Protein AF-A0A8E2E3W2-F1 (afdb_monomer)

Radius of gyration: 33.73 Å; Cα contacts (8 Å, |Δi|>4): 135; chains: 1; bounding box: 112×62×99 Å

Sequence (225 aa):
MAGCTEGDGVVSGVEDVQHQPPNPSIRLQIHRPSMSHAPLMATDKPQPSDNTIPDSNYPPRNLPYSESFENEFMKTILYPPAPTTRLPPASPSLLVQPSALPLPLTSPLRTHPSPFPGVHLTHPGGYHTGGPGPSASVVAAFAKRFIHEQGIRSEAELERRVQEAVQRRMGEVRERMGRREEAIKRNEGVRREIRLLEAQRRTEERVEERIRAERERKIGSGGRE

Secondary structure (DSSP, 8-state):
------------------PPPPP------------------------------------GGGSPP-HHHHHHHHHHHHSPPP---PPPPS-S-----GGGPSPPTT-TT--EE-SSTT-EESSTT--TTSS--S-HHHHHHHHHHHHHHHT--SHHHHHHHHHHHHHHHHHHHHHHHHHHHHHHHHHHHHHHHHHHHHHHHHHHHHHHHHHHHHHHHHHHHTT--

Structure (mmCIF, N/CA/C/O backbone):
data_AF-A0A8E2E3W2-F1
#
_entry.id   AF-A0A8E2E3W2-F1
#
loop_
_atom_site.group_PDB
_atom_site.id
_atom_site.type_symbol
_atom_site.label_atom_id
_atom_site.label_alt_id
_atom_site.label_comp_id
_atom_site.label_asym_id
_atom_site.label_entity_id
_atom_site.label_seq_id
_atom_site.pdbx_PDB_ins_code
_atom_site.Cartn_x
_atom_site.Cartn_y
_atom_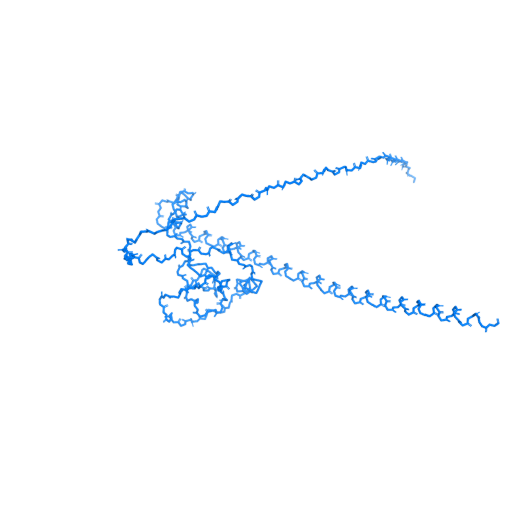site.Cartn_z
_atom_site.occupancy
_atom_site.B_iso_or_equiv
_atom_site.auth_seq_id
_atom_site.auth_comp_id
_atom_site.auth_asym_id
_atom_site.auth_atom_id
_atom_site.pdbx_PDB_model_num
ATOM 1 N N . MET A 1 1 ? 60.858 -29.430 -3.030 1.00 45.69 1 MET A N 1
ATOM 2 C CA . MET A 1 1 ? 60.540 -30.825 -3.389 1.00 45.69 1 MET A CA 1
ATOM 3 C C . MET A 1 1 ? 59.428 -31.307 -2.478 1.00 45.69 1 MET A C 1
ATOM 5 O O . MET A 1 1 ? 59.677 -31.538 -1.306 1.00 45.69 1 MET A O 1
ATOM 9 N N . ALA A 1 2 ? 58.214 -31.384 -3.009 1.00 44.59 2 ALA A N 1
ATOM 10 C CA . ALA A 1 2 ? 57.084 -32.108 -2.442 1.00 44.59 2 ALA A CA 1
ATOM 11 C C . ALA A 1 2 ? 56.196 -32.458 -3.642 1.00 44.59 2 ALA A C 1
ATOM 13 O O . ALA A 1 2 ? 55.838 -31.565 -4.407 1.00 44.59 2 ALA A O 1
ATOM 14 N N . GLY A 1 3 ? 56.007 -33.755 -3.875 1.00 40.44 3 GLY A N 1
ATOM 15 C CA . GLY A 1 3 ? 55.162 -34.295 -4.936 1.00 40.44 3 GLY A CA 1
ATOM 16 C C . GLY A 1 3 ? 53.730 -34.537 -4.458 1.00 40.44 3 GLY A C 1
ATOM 17 O O . GLY A 1 3 ? 53.337 -34.004 -3.422 1.00 40.44 3 GLY A O 1
ATOM 18 N N . CYS A 1 4 ? 53.041 -35.410 -5.205 1.00 42.50 4 CYS A N 1
ATOM 19 C CA . CYS A 1 4 ? 51.623 -35.808 -5.138 1.00 42.50 4 CYS A CA 1
ATOM 20 C C . CYS A 1 4 ? 50.695 -34.943 -6.012 1.00 42.50 4 CYS A C 1
ATOM 22 O O . CYS A 1 4 ? 50.711 -33.727 -5.877 1.00 42.50 4 CYS A O 1
ATOM 24 N N . THR A 1 5 ? 49.785 -35.435 -6.856 1.00 47.28 5 THR A N 1
ATOM 25 C CA . THR A 1 5 ? 49.538 -36.684 -7.621 1.00 47.28 5 THR A CA 1
ATOM 26 C C . THR A 1 5 ? 48.249 -36.410 -8.414 1.00 47.28 5 THR A C 1
ATOM 28 O O . THR A 1 5 ? 47.419 -35.614 -7.975 1.00 47.28 5 THR A O 1
ATOM 31 N N . GLU A 1 6 ? 48.106 -37.058 -9.566 1.00 45.78 6 GLU A N 1
ATOM 32 C CA . GLU A 1 6 ? 46.967 -36.995 -10.493 1.00 45.78 6 GLU A CA 1
ATOM 33 C C . GLU A 1 6 ? 45.650 -37.524 -9.894 1.00 45.78 6 GLU A C 1
ATOM 35 O O . GLU A 1 6 ? 45.646 -38.285 -8.925 1.00 45.78 6 GLU A O 1
ATOM 40 N N . GLY A 1 7 ? 44.530 -37.152 -10.522 1.00 41.06 7 GLY A N 1
ATOM 41 C CA . GLY A 1 7 ? 43.205 -37.693 -10.233 1.00 41.06 7 GLY A CA 1
ATOM 42 C C . GLY A 1 7 ? 42.181 -37.289 -11.291 1.00 41.06 7 GLY A C 1
ATOM 43 O O . GLY A 1 7 ? 41.469 -36.302 -11.119 1.00 41.06 7 GLY A O 1
ATOM 44 N N . ASP A 1 8 ? 42.140 -38.059 -12.380 1.00 39.78 8 ASP A N 1
ATOM 45 C CA . ASP A 1 8 ? 41.100 -38.049 -13.411 1.00 39.78 8 ASP A CA 1
ATOM 46 C C . ASP A 1 8 ? 39.710 -38.368 -12.840 1.00 39.78 8 ASP A C 1
ATOM 48 O O . ASP A 1 8 ? 39.547 -39.231 -11.976 1.00 39.78 8 ASP A O 1
ATOM 52 N N . GLY A 1 9 ? 38.687 -37.712 -13.390 1.00 38.97 9 GLY A N 1
ATOM 53 C CA . GLY A 1 9 ? 37.281 -37.943 -13.068 1.00 38.97 9 GLY A CA 1
ATOM 54 C C . GLY A 1 9 ? 36.394 -37.765 -14.294 1.00 38.97 9 GLY A C 1
ATOM 55 O O . GLY A 1 9 ? 35.789 -36.715 -14.490 1.00 38.97 9 GLY A O 1
ATOM 56 N N . VAL A 1 10 ? 36.331 -38.807 -15.122 1.00 42.81 10 VAL A N 1
ATOM 57 C CA . VAL A 1 10 ? 35.354 -38.989 -16.204 1.00 42.81 10 VAL A CA 1
ATOM 58 C C . VAL A 1 10 ? 33.974 -39.259 -15.595 1.00 42.81 10 VAL A C 1
ATOM 60 O O . VAL A 1 10 ? 33.833 -40.191 -14.807 1.00 42.81 10 VAL A O 1
ATOM 63 N N . VAL A 1 11 ? 32.940 -38.522 -16.013 1.00 48.59 11 VAL A N 1
ATOM 64 C CA . VAL A 1 11 ? 31.540 -38.958 -15.868 1.00 48.59 11 VAL A CA 1
ATOM 65 C C . VAL A 1 11 ? 30.825 -38.799 -17.205 1.00 48.59 11 VAL A C 1
ATOM 67 O O . VAL A 1 11 ? 30.555 -37.697 -17.674 1.00 48.59 11 VAL A O 1
ATOM 70 N N . SER A 1 12 ? 30.551 -39.950 -17.811 1.00 42.25 12 SER A N 1
ATOM 71 C CA . SER A 1 12 ? 29.594 -40.158 -18.894 1.00 42.25 12 SER A CA 1
ATOM 72 C C . SER A 1 12 ? 28.202 -40.358 -18.278 1.00 42.25 12 SER A C 1
ATOM 74 O O . SER A 1 12 ? 28.104 -40.976 -17.217 1.00 42.25 12 SER A O 1
ATOM 76 N N . GLY A 1 13 ? 27.133 -39.847 -18.899 1.00 39.09 13 GLY A N 1
ATOM 77 C CA . GLY A 1 13 ? 25.791 -39.908 -18.303 1.00 39.09 13 GLY A CA 1
ATOM 78 C C . GLY A 1 13 ? 24.658 -39.361 -19.173 1.00 39.09 13 GLY A C 1
ATOM 79 O O . GLY A 1 13 ? 24.150 -38.284 -18.901 1.00 39.09 13 GLY A O 1
ATOM 80 N N . VAL A 1 14 ? 24.360 -40.108 -20.237 1.00 43.97 14 VAL A N 1
ATOM 81 C CA . VAL A 1 14 ? 23.070 -40.427 -20.896 1.00 43.97 14 VAL A CA 1
ATOM 82 C C . VAL A 1 14 ? 21.802 -39.584 -20.609 1.00 43.97 14 VAL A C 1
ATOM 84 O O . VAL A 1 14 ? 21.402 -39.388 -19.470 1.00 43.97 14 VAL A O 1
ATOM 87 N N . GLU A 1 15 ? 21.181 -39.180 -21.725 1.00 43.03 15 GLU A N 1
ATOM 88 C CA . GLU A 1 15 ? 19.758 -38.962 -22.067 1.00 43.03 15 GLU A CA 1
ATOM 89 C C . GLU A 1 15 ? 18.668 -39.005 -20.978 1.00 43.03 15 GLU A C 1
ATOM 91 O O . GLU A 1 15 ? 18.529 -39.990 -20.265 1.00 43.03 15 GLU A O 1
ATOM 96 N N . ASP A 1 16 ? 17.753 -38.023 -21.025 1.00 41.91 16 ASP A N 1
ATOM 97 C CA . ASP A 1 16 ? 16.328 -38.297 -20.797 1.00 41.91 16 ASP A CA 1
ATOM 98 C C . ASP A 1 16 ? 15.418 -37.312 -21.561 1.00 41.91 16 ASP A C 1
ATOM 100 O O . ASP A 1 16 ? 15.397 -36.099 -21.335 1.00 41.91 16 ASP A O 1
ATOM 104 N N . VAL A 1 17 ? 14.664 -37.874 -22.508 1.00 46.31 17 VAL A N 1
ATOM 105 C CA . VAL A 1 17 ? 13.656 -37.225 -23.354 1.00 46.31 17 VAL A CA 1
ATOM 106 C C . VAL A 1 17 ? 12.327 -37.230 -22.600 1.00 46.31 17 VAL A C 1
ATOM 108 O O . VAL A 1 17 ? 11.671 -38.264 -22.488 1.00 46.31 17 VAL A O 1
ATOM 111 N N . GLN A 1 18 ? 11.881 -36.074 -22.102 1.00 44.94 18 GLN A N 1
ATOM 112 C CA . GLN A 1 18 ? 10.563 -35.970 -21.471 1.00 44.94 18 GLN A CA 1
ATOM 113 C C . GLN A 1 18 ? 9.436 -35.942 -22.514 1.00 44.94 18 GLN A C 1
ATOM 115 O O . GLN A 1 18 ? 9.226 -34.966 -23.232 1.00 44.94 18 GLN A O 1
ATOM 120 N N . HIS A 1 19 ? 8.699 -37.052 -22.554 1.00 45.62 19 HIS A N 1
ATOM 121 C CA . HIS A 1 19 ? 7.417 -37.222 -23.229 1.00 45.62 19 HIS A CA 1
ATOM 122 C C . HIS A 1 19 ? 6.318 -36.344 -22.608 1.00 45.62 19 HIS A C 1
ATOM 124 O O . HIS A 1 19 ? 6.091 -36.347 -21.399 1.00 45.62 19 HIS A O 1
ATOM 130 N N . GLN A 1 20 ? 5.591 -35.643 -23.475 1.00 43.44 20 GLN A N 1
ATOM 131 C CA . GLN A 1 20 ? 4.415 -34.831 -23.170 1.00 43.44 20 GLN A CA 1
ATOM 132 C C . GLN A 1 20 ? 3.140 -35.676 -23.391 1.00 43.44 20 GLN A C 1
ATOM 134 O O . GLN A 1 20 ? 2.997 -36.251 -24.472 1.00 43.44 20 GLN A O 1
ATOM 139 N N . PRO A 1 21 ? 2.205 -35.787 -22.427 1.00 54.78 21 PRO A N 1
ATOM 140 C CA . PRO A 1 21 ? 0.948 -36.502 -22.651 1.00 54.78 21 PRO A CA 1
ATOM 141 C C . PRO A 1 21 ? -0.128 -35.617 -23.323 1.00 54.78 21 PRO A C 1
ATOM 143 O O . PRO A 1 21 ? -0.149 -34.401 -23.108 1.00 54.78 21 PRO A O 1
ATOM 146 N N . PRO A 1 22 ? -1.046 -36.205 -24.121 1.00 48.84 22 PRO A N 1
ATOM 147 C CA . PRO A 1 22 ? -2.031 -35.467 -24.907 1.00 48.84 22 PRO A CA 1
ATOM 148 C C . PRO A 1 22 ? -3.284 -35.046 -24.121 1.00 48.84 22 PRO A C 1
ATOM 150 O O . PRO A 1 22 ? -3.740 -35.690 -23.180 1.00 48.84 22 PRO A O 1
ATOM 153 N N . ASN A 1 23 ? -3.851 -33.942 -24.599 1.00 47.69 23 ASN A N 1
ATOM 154 C CA . ASN A 1 23 ? -4.966 -33.166 -24.070 1.00 47.69 23 ASN A CA 1
ATOM 155 C C . ASN A 1 23 ? -6.320 -33.712 -24.589 1.00 47.69 23 ASN A C 1
ATOM 157 O O . ASN A 1 23 ? -6.497 -33.760 -25.811 1.00 47.69 23 ASN A O 1
ATOM 161 N N . PRO A 1 24 ? -7.300 -34.100 -23.748 1.00 47.50 24 PRO A N 1
ATOM 162 C CA . PRO A 1 24 ? -8.617 -34.487 -24.246 1.00 47.50 24 PRO A CA 1
ATOM 163 C C . PRO A 1 24 ? -9.576 -33.290 -24.338 1.00 47.50 24 PRO A C 1
ATOM 165 O O . PRO A 1 24 ? -9.997 -32.697 -23.346 1.00 47.50 24 PRO A O 1
ATOM 168 N N . SER A 1 25 ? -9.966 -32.986 -25.576 1.00 40.66 25 SER A N 1
ATOM 169 C CA . SER A 1 25 ? -11.075 -32.095 -25.926 1.00 40.66 25 SER A CA 1
ATOM 170 C C . SER A 1 25 ? -12.407 -32.648 -25.412 1.00 40.66 25 SER A C 1
ATOM 172 O O . SER A 1 25 ? -12.825 -33.728 -25.826 1.00 40.66 25 SER A O 1
ATOM 174 N N . ILE A 1 26 ? -13.115 -31.889 -24.571 1.00 41.41 26 ILE A N 1
ATOM 175 C CA . ILE A 1 26 ? -14.497 -32.193 -24.172 1.00 41.41 26 ILE A CA 1
ATOM 176 C C . ILE A 1 26 ? -15.440 -31.229 -24.893 1.00 41.41 26 ILE A C 1
ATOM 178 O O . ILE A 1 26 ? -15.491 -30.031 -24.624 1.00 41.41 26 ILE A O 1
ATOM 182 N N . ARG A 1 27 ? -16.188 -31.797 -25.839 1.00 39.00 27 ARG A N 1
ATOM 183 C CA . ARG A 1 27 ? -17.273 -31.186 -26.605 1.00 39.00 27 ARG A CA 1
ATOM 184 C C . ARG A 1 27 ? -18.581 -31.548 -25.898 1.00 39.00 27 ARG A C 1
ATOM 186 O O . ARG A 1 27 ? -18.937 -32.721 -25.890 1.00 39.00 27 ARG A O 1
ATOM 193 N N . LEU A 1 28 ? -19.299 -30.580 -25.328 1.00 39.72 28 LEU A N 1
ATOM 194 C CA . LEU A 1 28 ? -20.651 -30.806 -24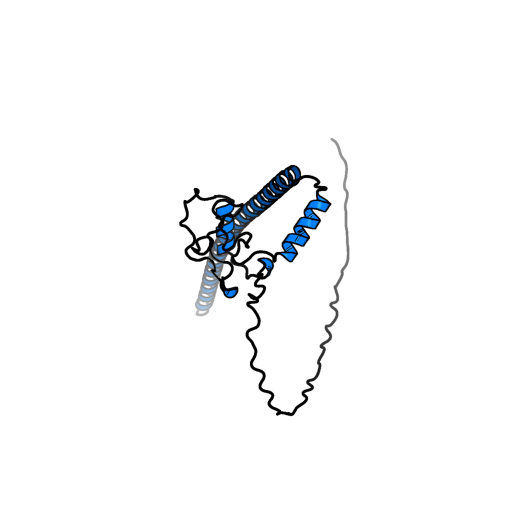.806 1.00 39.72 28 LEU A CA 1
ATOM 195 C C . LEU A 1 28 ? -21.672 -29.901 -25.492 1.00 39.72 28 LEU A C 1
ATOM 197 O O . LEU A 1 28 ? -21.481 -28.701 -25.672 1.00 39.72 28 LEU A O 1
ATOM 201 N N . GLN A 1 29 ? -22.719 -30.577 -25.948 1.00 37.69 29 GLN A N 1
ATOM 202 C CA . GLN A 1 29 ? -23.770 -30.122 -26.836 1.00 37.69 29 GLN A CA 1
ATOM 203 C C . GLN A 1 29 ? -24.812 -29.271 -26.109 1.00 37.69 29 GLN A C 1
ATOM 205 O O . GLN A 1 29 ? -25.167 -29.498 -24.955 1.00 37.69 29 GLN A O 1
ATOM 210 N N . ILE A 1 30 ? -25.334 -28.319 -26.870 1.00 38.56 30 ILE A N 1
ATOM 211 C CA . ILE A 1 30 ? -26.440 -27.418 -26.567 1.00 38.56 30 ILE A CA 1
ATOM 212 C C . ILE A 1 30 ? -27.730 -28.225 -26.351 1.00 38.56 30 ILE A C 1
ATOM 214 O O . ILE A 1 30 ? -28.115 -28.993 -27.227 1.00 38.56 30 ILE A O 1
ATOM 218 N N . HIS A 1 31 ? -28.440 -27.976 -25.249 1.00 34.53 31 HIS A N 1
ATOM 219 C CA . HIS A 1 31 ? -29.877 -28.243 -25.134 1.00 34.53 31 HIS A CA 1
ATOM 220 C C . HIS A 1 31 ? -30.582 -26.965 -24.662 1.00 34.53 31 HIS A C 1
ATOM 222 O O . HIS A 1 31 ? -30.431 -26.535 -23.521 1.00 34.53 31 HIS A O 1
ATOM 228 N N . ARG A 1 32 ? -31.344 -26.346 -25.570 1.00 38.16 32 ARG A N 1
ATOM 229 C CA . ARG A 1 32 ? -32.393 -25.367 -25.250 1.00 38.16 32 ARG A CA 1
ATOM 230 C C . ARG A 1 32 ? -33.693 -26.126 -24.984 1.00 38.16 32 ARG A C 1
ATOM 232 O O . ARG A 1 32 ? -34.051 -26.958 -25.816 1.00 38.16 32 ARG A O 1
ATOM 239 N N . PRO A 1 33 ? -34.478 -25.736 -23.975 1.00 40.66 33 PRO A N 1
ATOM 240 C CA . PRO A 1 33 ? -35.924 -25.822 -24.057 1.00 40.66 33 PRO A CA 1
ATOM 241 C C . PRO A 1 33 ? -36.538 -24.441 -24.307 1.00 40.66 33 PRO A C 1
ATOM 243 O O . PRO A 1 33 ? -36.084 -23.414 -23.805 1.00 40.66 33 PRO A O 1
ATOM 246 N N . SER A 1 34 ? -37.566 -24.465 -25.147 1.00 33.31 34 SER A N 1
ATOM 247 C CA . SER A 1 34 ? -38.335 -23.350 -25.685 1.00 33.31 34 SER A CA 1
ATOM 248 C C . SER A 1 34 ? -39.723 -23.285 -25.028 1.00 33.31 34 SER A C 1
ATOM 250 O O . SER A 1 34 ? -40.229 -24.312 -24.586 1.00 33.31 34 SER A O 1
ATOM 252 N N . MET A 1 35 ? -40.335 -22.096 -25.096 1.00 33.94 35 MET A N 1
ATOM 253 C CA . MET A 1 35 ? -41.766 -21.758 -24.957 1.00 33.94 35 MET A CA 1
ATOM 254 C C . MET A 1 35 ? -42.418 -21.675 -23.556 1.00 33.94 35 MET A C 1
ATOM 256 O O . MET A 1 35 ? -42.890 -22.647 -22.983 1.00 33.94 35 MET A O 1
ATOM 260 N N . SER A 1 36 ? -42.540 -20.420 -23.101 1.00 42.78 36 SER A N 1
ATOM 261 C CA . SER A 1 36 ? -43.799 -19.708 -22.790 1.00 42.78 36 SER A CA 1
ATOM 262 C C . SER A 1 36 ? -44.897 -20.384 -21.954 1.00 42.78 36 SER A C 1
ATOM 264 O O . SER A 1 36 ? -45.668 -21.184 -22.471 1.00 42.78 36 SER A O 1
ATOM 266 N N . HIS A 1 37 ? -45.128 -19.836 -20.758 1.00 33.28 37 HIS A N 1
ATOM 267 C CA . HIS A 1 37 ? -46.474 -19.533 -20.263 1.00 33.28 37 HIS A CA 1
ATOM 268 C C . HIS A 1 37 ? -46.428 -18.295 -19.348 1.00 33.28 37 HIS A C 1
ATOM 270 O O . HIS A 1 37 ? -45.836 -18.308 -18.276 1.00 33.28 37 HIS A O 1
ATOM 276 N N . ALA A 1 38 ? -47.068 -17.222 -19.799 1.00 34.97 38 ALA A N 1
ATOM 277 C CA . ALA A 1 38 ? -47.676 -16.175 -18.978 1.00 34.97 38 ALA A CA 1
ATOM 278 C C . ALA A 1 38 ? -49.166 -16.125 -19.396 1.00 34.97 38 ALA A C 1
ATOM 280 O O . ALA A 1 38 ? -49.467 -16.665 -20.467 1.00 34.97 38 ALA A O 1
ATOM 281 N N . PRO A 1 39 ? -50.102 -15.476 -18.674 1.00 45.81 39 PRO A N 1
ATOM 282 C CA . PRO A 1 39 ? -49.942 -14.643 -17.475 1.00 45.81 39 PRO A CA 1
ATOM 283 C C . PRO A 1 39 ? -50.969 -14.954 -16.357 1.00 45.81 39 PRO A C 1
ATOM 285 O O . PRO A 1 39 ? -52.023 -15.517 -16.621 1.00 45.81 39 PRO A O 1
ATOM 288 N N . LEU A 1 40 ? -50.735 -14.487 -15.127 1.00 34.16 40 LEU A N 1
ATOM 289 C CA . LEU A 1 40 ? -51.812 -14.106 -14.200 1.00 34.16 40 LEU A CA 1
ATOM 290 C C . LEU A 1 40 ? -51.297 -12.985 -13.289 1.00 34.16 40 LEU A C 1
ATOM 292 O O . LEU A 1 40 ? -50.283 -13.120 -12.611 1.00 34.16 40 LEU A O 1
ATOM 296 N N . MET A 1 41 ? -51.982 -11.848 -13.358 1.00 37.53 41 MET A N 1
ATOM 297 C CA . MET A 1 41 ? -51.733 -10.640 -12.581 1.00 37.53 41 MET A CA 1
ATOM 298 C C . MET A 1 41 ? -52.100 -10.877 -11.113 1.00 37.53 41 MET A C 1
ATOM 300 O O . MET A 1 41 ? -53.257 -11.158 -10.812 1.00 37.53 41 MET A O 1
ATOM 304 N N . ALA A 1 42 ? -51.145 -10.678 -10.208 1.00 37.44 42 ALA A N 1
ATOM 305 C CA . ALA A 1 42 ? -51.421 -10.287 -8.833 1.00 37.44 42 ALA A CA 1
ATOM 306 C C . ALA A 1 42 ? -50.621 -9.013 -8.562 1.00 37.44 42 ALA A C 1
ATOM 308 O O . ALA A 1 42 ? -49.391 -8.996 -8.564 1.00 37.44 42 ALA A O 1
ATOM 309 N N . THR A 1 43 ? -51.354 -7.917 -8.432 1.00 47.81 43 THR A N 1
ATOM 310 C CA . THR A 1 43 ? -50.864 -6.617 -8.001 1.00 47.81 43 THR A CA 1
ATOM 311 C C . THR A 1 43 ? -50.466 -6.694 -6.532 1.00 47.81 43 THR A C 1
ATOM 313 O O . THR A 1 43 ? -51.285 -6.390 -5.671 1.00 47.81 43 THR A O 1
ATOM 316 N N . ASP A 1 44 ? -49.218 -7.047 -6.247 1.00 38.88 44 ASP A N 1
ATOM 317 C CA . ASP A 1 44 ? -48.590 -6.695 -4.977 1.00 38.88 44 ASP A CA 1
ATOM 318 C C . ASP A 1 44 ? -47.571 -5.594 -5.240 1.00 38.88 44 ASP A C 1
ATOM 320 O O . ASP A 1 44 ? -46.508 -5.788 -5.831 1.00 38.88 44 ASP A O 1
ATOM 324 N N . LYS A 1 45 ? -47.949 -4.381 -4.834 1.00 37.31 45 LYS A N 1
ATOM 325 C CA . LYS A 1 45 ? -47.017 -3.267 -4.694 1.00 37.31 45 LYS A CA 1
ATOM 326 C C . LYS A 1 45 ? -45.885 -3.749 -3.778 1.00 37.31 45 LYS A C 1
ATOM 328 O O . LYS A 1 45 ? -46.199 -4.152 -2.657 1.00 37.31 45 LYS A O 1
ATOM 333 N N . PRO A 1 46 ? -44.601 -3.670 -4.164 1.00 39.75 46 PRO A N 1
ATOM 334 C CA . PRO A 1 46 ? -43.548 -3.804 -3.177 1.00 39.75 46 PRO A CA 1
ATOM 335 C C . PRO A 1 46 ? -43.685 -2.619 -2.216 1.00 39.75 46 PRO A C 1
ATOM 337 O O . PRO A 1 46 ? -43.411 -1.469 -2.560 1.00 39.75 46 PRO A O 1
ATOM 340 N N . GLN A 1 47 ? -44.190 -2.908 -1.019 1.00 36.47 47 GLN A N 1
ATOM 341 C CA . GLN A 1 47 ? -43.969 -2.081 0.157 1.00 36.47 47 GLN A CA 1
ATOM 342 C C . GLN A 1 47 ? -42.4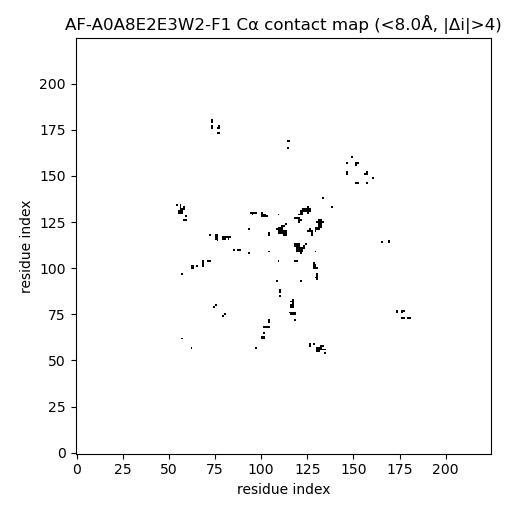59 -1.801 0.236 1.00 36.47 47 GLN A C 1
ATOM 344 O O . GLN A 1 47 ? -41.676 -2.750 0.139 1.00 36.47 47 GLN A O 1
ATOM 349 N N . PRO A 1 48 ? -42.016 -0.543 0.392 1.00 40.59 48 PRO A N 1
ATOM 350 C CA . PRO A 1 48 ? -40.624 -0.253 0.682 1.00 40.59 48 PRO A CA 1
ATOM 351 C C . PRO A 1 48 ? -40.375 -0.640 2.143 1.00 40.59 48 PRO A C 1
ATOM 353 O O . PRO A 1 48 ? -40.397 0.207 3.032 1.00 40.59 48 PRO A O 1
ATOM 356 N N . SER A 1 49 ? -40.216 -1.936 2.408 1.00 43.28 49 SER A N 1
ATOM 357 C CA . SER A 1 49 ? -39.751 -2.408 3.705 1.00 43.28 49 SER A CA 1
ATOM 358 C C . SER A 1 49 ? -38.279 -2.035 3.839 1.00 43.28 49 SER A C 1
ATOM 360 O O . SER A 1 49 ? -37.433 -2.575 3.128 1.00 43.28 49 SER A O 1
ATOM 362 N N . ASP A 1 50 ? -38.039 -1.078 4.730 1.00 38.69 50 ASP A N 1
ATOM 363 C CA . ASP A 1 50 ? -36.818 -0.842 5.489 1.00 38.69 50 ASP A CA 1
ATOM 364 C C . ASP A 1 50 ? -35.498 -0.861 4.718 1.00 38.69 50 ASP A C 1
ATOM 366 O O . ASP A 1 50 ? -34.928 -1.916 4.450 1.00 38.69 50 ASP A O 1
ATOM 370 N N . ASN A 1 51 ? -34.997 0.351 4.437 1.00 40.84 51 ASN A N 1
ATOM 371 C CA . ASN A 1 51 ? -33.625 0.860 4.637 1.00 40.84 51 ASN A CA 1
ATOM 372 C C . ASN A 1 51 ? -32.502 -0.151 4.951 1.00 40.84 51 ASN A C 1
ATOM 374 O O . ASN A 1 51 ? -31.644 0.087 5.802 1.00 40.84 51 ASN A O 1
ATOM 378 N N . THR A 1 52 ? -32.432 -1.249 4.216 1.00 41.12 52 THR A N 1
ATOM 379 C CA . THR A 1 52 ? -31.278 -2.126 4.212 1.00 41.12 52 THR A CA 1
ATOM 380 C C . THR A 1 52 ? -30.306 -1.458 3.265 1.00 41.12 52 THR A C 1
ATOM 382 O O . THR A 1 52 ? -30.332 -1.687 2.056 1.00 41.12 52 THR A O 1
ATOM 385 N N . ILE A 1 53 ? -29.499 -0.541 3.810 1.00 42.28 53 ILE A N 1
ATOM 386 C CA . ILE A 1 53 ? -28.276 -0.091 3.148 1.00 42.28 53 ILE A CA 1
ATOM 387 C C . ILE A 1 53 ? -27.598 -1.388 2.693 1.00 42.28 53 ILE A C 1
ATOM 389 O O . ILE A 1 53 ? -27.321 -2.225 3.557 1.00 42.28 53 ILE A O 1
ATOM 393 N N . PRO A 1 54 ? -27.419 -1.622 1.377 1.00 47.44 54 PRO A N 1
ATOM 394 C CA . PRO A 1 54 ? -26.806 -2.853 0.910 1.00 47.44 54 PRO A CA 1
ATOM 395 C C . PRO A 1 54 ? -25.493 -2.989 1.657 1.00 47.44 54 PRO A C 1
ATOM 397 O O . PRO A 1 54 ? -24.773 -1.995 1.765 1.00 47.44 54 PRO A O 1
ATOM 400 N N . ASP A 1 55 ? -25.249 -4.176 2.208 1.00 53.06 55 ASP A N 1
ATOM 401 C CA . ASP A 1 55 ? -24.109 -4.550 3.045 1.00 53.06 55 ASP A CA 1
ATOM 402 C C . ASP A 1 55 ? -22.816 -4.363 2.222 1.00 53.06 55 ASP A C 1
ATOM 404 O O . ASP A 1 55 ? -22.237 -5.282 1.648 1.00 53.06 55 ASP A O 1
ATOM 408 N N . SER A 1 56 ? -22.444 -3.097 2.038 1.00 62.28 56 SER A N 1
ATOM 409 C CA . SER A 1 56 ? -21.571 -2.580 0.982 1.00 62.28 56 SER A CA 1
ATOM 410 C C . SER A 1 56 ? -20.127 -2.679 1.435 1.00 62.28 56 SER A C 1
ATOM 412 O O . SER A 1 56 ? -19.370 -1.713 1.414 1.00 62.28 56 SER A O 1
ATOM 414 N N . ASN A 1 57 ? -19.764 -3.855 1.929 1.00 72.44 57 ASN A N 1
ATOM 415 C CA . ASN A 1 57 ? -18.422 -4.159 2.364 1.00 72.44 57 ASN A CA 1
ATOM 416 C C . ASN A 1 57 ? -17.579 -4.527 1.135 1.00 72.44 57 ASN A C 1
ATOM 418 O O . ASN A 1 57 ? -17.732 -5.608 0.565 1.00 72.44 57 ASN A O 1
ATOM 422 N N . TYR A 1 58 ? -16.677 -3.629 0.735 1.00 79.12 58 TYR A N 1
ATOM 423 C CA . TYR A 1 58 ? -15.748 -3.842 -0.377 1.00 79.12 58 TYR A CA 1
ATOM 424 C C . TYR A 1 58 ? -14.335 -4.045 0.170 1.00 79.12 58 TYR A C 1
ATOM 426 O O . TYR A 1 58 ? -13.586 -3.076 0.322 1.00 79.12 58 TYR A O 1
ATOM 434 N N . PRO A 1 59 ? -13.945 -5.290 0.501 1.00 84.38 59 PRO A N 1
ATOM 435 C CA . PRO A 1 59 ? -12.640 -5.537 1.085 1.00 84.38 59 PRO A CA 1
ATOM 436 C C . PRO A 1 59 ? -11.534 -5.217 0.063 1.00 84.38 59 PRO A C 1
ATOM 438 O O . PRO A 1 59 ? -11.685 -5.561 -1.112 1.00 84.38 59 PRO A O 1
ATOM 441 N N . PRO A 1 60 ? -10.381 -4.663 0.491 1.00 87.50 60 PRO A N 1
ATOM 442 C CA . PRO A 1 60 ? -9.310 -4.220 -0.409 1.00 87.50 60 PRO A CA 1
ATOM 443 C C . PRO A 1 60 ? -8.836 -5.274 -1.416 1.00 87.50 60 PRO A C 1
ATOM 445 O O . PRO A 1 60 ? -8.472 -4.943 -2.535 1.00 87.50 60 PRO A O 1
ATOM 448 N N . ARG A 1 61 ? -8.887 -6.560 -1.042 1.00 86.12 61 ARG A N 1
ATOM 449 C CA . ARG A 1 61 ? -8.497 -7.690 -1.904 1.00 86.12 61 ARG A CA 1
ATOM 450 C C . ARG A 1 61 ? -9.362 -7.864 -3.162 1.00 86.12 61 ARG A C 1
ATOM 452 O O . ARG A 1 61 ? -8.934 -8.554 -4.076 1.00 86.12 61 ARG A O 1
ATOM 459 N N . ASN A 1 62 ? -10.565 -7.291 -3.184 1.00 88.12 62 ASN A N 1
ATOM 460 C CA . ASN A 1 62 ? -11.489 -7.372 -4.318 1.00 88.12 62 ASN A CA 1
ATOM 461 C C . ASN A 1 62 ? -11.387 -6.146 -5.239 1.00 88.12 62 ASN A C 1
ATOM 463 O O . ASN A 1 62 ? -12.110 -6.068 -6.229 1.00 88.12 62 ASN A O 1
ATOM 467 N N . LEU A 1 63 ? -10.541 -5.171 -4.896 1.00 88.50 63 LEU A N 1
ATOM 468 C CA . LEU A 1 63 ? -10.370 -3.956 -5.678 1.00 88.50 63 LEU A CA 1
ATOM 469 C C . LEU A 1 63 ? -9.304 -4.153 -6.760 1.00 88.50 63 LEU A C 1
ATOM 471 O O . LEU A 1 63 ? -8.339 -4.894 -6.546 1.00 88.50 63 LEU A O 1
ATOM 475 N N . PRO A 1 64 ? -9.444 -3.477 -7.914 1.00 90.56 64 PRO A N 1
ATOM 476 C CA . PRO A 1 64 ? -8.394 -3.464 -8.915 1.00 90.56 64 PRO A CA 1
ATOM 477 C C . PRO A 1 64 ? -7.126 -2.834 -8.337 1.00 90.56 64 PRO A C 1
ATOM 479 O O . PRO A 1 64 ? -7.164 -1.851 -7.593 1.00 90.56 64 PRO A O 1
ATOM 482 N N . TYR A 1 65 ? -5.985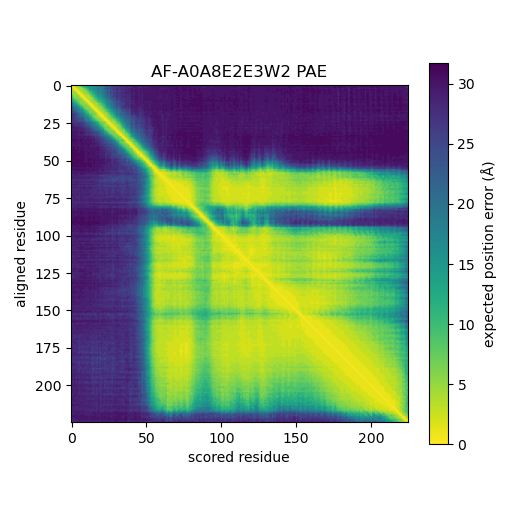 -3.403 -8.712 1.00 92.44 65 TYR A N 1
ATOM 483 C CA . TYR A 1 65 ? -4.692 -2.865 -8.326 1.00 92.44 65 TYR A CA 1
ATOM 484 C C . TYR A 1 65 ? -4.473 -1.481 -8.950 1.00 92.44 65 TYR A C 1
ATOM 486 O O . TYR A 1 65 ? -4.637 -1.306 -10.157 1.00 92.44 65 TYR A O 1
ATOM 494 N N . SER A 1 66 ? -4.051 -0.513 -8.135 1.00 94.50 66 SER A N 1
ATOM 495 C CA . SER A 1 66 ? -3.703 0.837 -8.579 1.00 94.50 66 SER A CA 1
ATOM 496 C C . SER A 1 66 ? -2.300 1.196 -8.101 1.00 94.50 66 SER A C 1
ATOM 498 O O . SER A 1 66 ? -2.078 1.469 -6.921 1.00 94.50 66 SER A O 1
ATOM 500 N N . GLU A 1 67 ? -1.333 1.198 -9.022 1.00 94.06 67 GLU A N 1
ATOM 501 C CA . GLU A 1 67 ? 0.064 1.515 -8.707 1.00 94.06 67 GLU A CA 1
ATOM 502 C C . GLU A 1 67 ? 0.214 2.925 -8.121 1.00 94.06 67 GLU A C 1
ATOM 504 O O . GLU A 1 67 ? 0.980 3.126 -7.178 1.00 94.06 67 GLU A O 1
ATOM 509 N N . SER A 1 68 ? -0.532 3.899 -8.649 1.00 94.56 68 SER A N 1
ATOM 510 C CA . SER A 1 68 ? -0.484 5.284 -8.179 1.00 94.56 68 SER A CA 1
ATOM 511 C C . SER A 1 68 ? -0.949 5.405 -6.729 1.00 94.56 68 SER A C 1
ATOM 513 O O . SER A 1 68 ? -0.251 6.032 -5.933 1.00 94.56 68 SER A O 1
ATOM 515 N N . PHE A 1 69 ? -2.059 4.751 -6.371 1.00 95.56 69 PHE A N 1
ATOM 516 C CA . PHE A 1 69 ? -2.571 4.720 -5.000 1.00 95.56 69 PHE A CA 1
ATOM 517 C C . PHE A 1 69 ? -1.577 4.054 -4.043 1.00 95.56 69 PHE A C 1
ATOM 519 O O . PHE A 1 69 ? -1.252 4.614 -3.001 1.00 95.56 69 PHE A O 1
ATOM 526 N N . GLU A 1 70 ? -1.049 2.885 -4.408 1.00 95.00 70 GLU A N 1
ATOM 527 C CA . GLU A 1 70 ? -0.085 2.153 -3.578 1.00 95.00 70 GLU A CA 1
ATOM 528 C C . GLU A 1 70 ? 1.209 2.945 -3.368 1.00 95.00 70 GLU A C 1
ATOM 530 O O . GLU A 1 70 ? 1.777 2.947 -2.277 1.00 95.00 70 GLU A O 1
ATOM 535 N N . ASN A 1 71 ? 1.677 3.652 -4.399 1.00 95.44 71 ASN A N 1
ATOM 536 C CA . ASN A 1 71 ? 2.860 4.502 -4.306 1.00 95.44 71 ASN A CA 1
ATOM 537 C C . ASN A 1 71 ? 2.602 5.752 -3.455 1.00 95.44 71 ASN A C 1
ATOM 539 O O . ASN A 1 71 ? 3.484 6.154 -2.697 1.00 95.44 71 ASN A O 1
ATOM 543 N N . GLU A 1 72 ? 1.418 6.363 -3.556 1.00 95.00 72 GLU A N 1
ATOM 544 C CA . GLU A 1 72 ? 1.005 7.471 -2.687 1.00 95.00 72 GLU A CA 1
ATOM 545 C C . GLU A 1 72 ? 0.945 7.005 -1.224 1.00 95.00 72 GLU A C 1
ATOM 547 O O . GLU A 1 72 ? 1.583 7.599 -0.359 1.00 95.00 72 GLU A O 1
ATOM 552 N N . PHE A 1 73 ? 0.283 5.876 -0.965 1.00 95.12 73 PHE A N 1
ATOM 553 C CA . PHE A 1 73 ? 0.149 5.273 0.360 1.00 95.12 73 PHE A CA 1
ATOM 554 C C . PHE A 1 73 ? 1.493 4.892 0.980 1.00 95.12 73 PHE A C 1
ATOM 556 O O . PHE A 1 73 ? 1.765 5.239 2.131 1.00 95.12 73 PHE A O 1
ATOM 563 N N . MET A 1 74 ? 2.372 4.258 0.204 1.00 96.25 74 MET A N 1
ATOM 564 C CA . MET A 1 74 ? 3.746 3.965 0.606 1.00 96.25 74 MET A CA 1
ATOM 565 C C . MET A 1 74 ? 4.489 5.241 1.019 1.00 96.25 74 MET A C 1
ATOM 567 O O . MET A 1 74 ? 5.070 5.283 2.104 1.00 96.25 74 MET A O 1
ATOM 571 N N . LYS A 1 75 ? 4.447 6.290 0.186 1.00 95.69 75 LYS A N 1
ATOM 572 C CA . LYS A 1 75 ? 5.111 7.569 0.478 1.00 95.69 75 LYS A CA 1
ATOM 573 C C . LYS A 1 75 ? 4.570 8.200 1.755 1.00 95.69 75 LYS A C 1
ATOM 575 O O . LYS A 1 75 ? 5.368 8.614 2.584 1.00 95.69 75 LYS A O 1
ATOM 580 N N . THR A 1 76 ? 3.251 8.223 1.948 1.00 94.75 76 THR A N 1
ATOM 581 C CA . THR A 1 76 ? 2.634 8.777 3.163 1.00 94.75 76 THR A CA 1
ATOM 582 C C . THR A 1 76 ? 3.025 7.996 4.420 1.00 94.75 76 THR A C 1
ATOM 584 O O . THR A 1 76 ? 3.257 8.600 5.460 1.00 94.75 76 THR A O 1
ATOM 587 N N . ILE A 1 77 ? 3.142 6.667 4.350 1.00 94.88 77 ILE A N 1
ATOM 588 C CA . ILE A 1 77 ? 3.545 5.852 5.509 1.00 94.88 77 ILE A CA 1
ATOM 589 C C . ILE A 1 77 ? 5.019 6.062 5.871 1.00 94.88 77 ILE A C 1
ATOM 591 O O . ILE A 1 77 ? 5.358 6.169 7.054 1.00 94.88 77 ILE A O 1
ATOM 595 N N . LEU A 1 78 ? 5.904 6.072 4.871 1.00 95.62 78 LEU A N 1
ATOM 596 C CA . LEU A 1 78 ? 7.344 6.215 5.092 1.00 95.62 78 LEU A CA 1
ATOM 597 C C . LEU A 1 78 ? 7.718 7.651 5.473 1.00 95.62 78 LEU A C 1
ATOM 599 O O . LEU A 1 78 ? 8.521 7.850 6.386 1.00 95.62 78 LEU A O 1
ATOM 603 N N . TYR A 1 79 ? 7.085 8.625 4.820 1.00 94.69 79 TYR A N 1
ATOM 604 C CA . TYR A 1 79 ? 7.354 10.056 4.926 1.00 94.69 79 TYR A CA 1
ATOM 605 C C . TYR A 1 79 ? 6.047 10.810 5.218 1.00 94.69 79 TYR A C 1
ATOM 607 O O . TYR A 1 79 ? 5.484 11.458 4.328 1.00 94.69 79 TYR A O 1
ATOM 615 N N . PRO A 1 80 ? 5.517 10.698 6.449 1.00 88.56 80 PRO A N 1
ATOM 616 C CA . PRO A 1 80 ? 4.245 11.310 6.791 1.00 88.56 80 PRO A CA 1
ATOM 617 C C . PRO A 1 80 ? 4.329 12.837 6.664 1.00 88.56 80 PRO A C 1
ATOM 619 O O . PRO A 1 80 ? 5.288 13.440 7.155 1.00 88.56 80 PRO A O 1
ATOM 622 N N . PRO A 1 81 ? 3.338 13.481 6.021 1.00 82.88 81 PRO A N 1
ATOM 623 C CA . PRO A 1 81 ? 3.274 14.933 5.971 1.00 82.88 81 PRO A CA 1
ATOM 624 C C . PRO A 1 81 ? 3.037 15.501 7.374 1.00 82.88 81 PRO A C 1
ATOM 626 O O . PRO A 1 81 ? 2.516 14.817 8.260 1.00 82.88 81 PRO A O 1
ATOM 629 N N . ALA A 1 82 ? 3.378 16.778 7.565 1.00 77.56 82 ALA A N 1
ATOM 630 C CA . ALA A 1 82 ? 3.040 17.488 8.792 1.00 77.56 82 ALA A CA 1
ATOM 631 C C . ALA A 1 82 ? 1.524 17.383 9.072 1.00 77.56 82 ALA A C 1
ATOM 633 O O . ALA A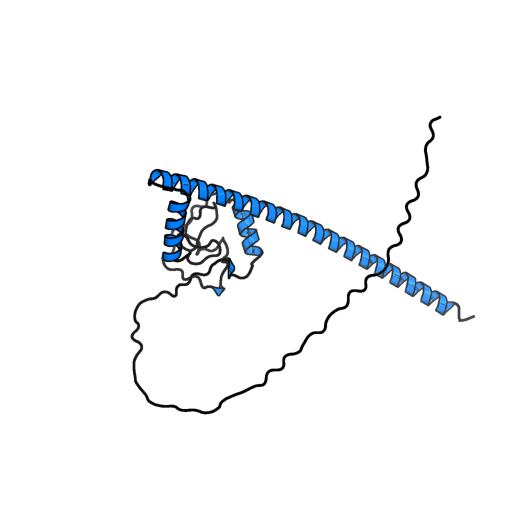 1 82 ? 0.724 17.400 8.125 1.00 77.56 82 ALA A O 1
ATOM 634 N N . PRO A 1 83 ? 1.114 17.271 10.349 1.00 66.81 83 PRO A N 1
ATOM 635 C CA . PRO A 1 83 ? -0.294 17.202 10.708 1.00 66.81 83 PRO A CA 1
ATOM 636 C C . PRO A 1 83 ? -0.995 18.461 10.197 1.00 66.81 83 PRO A C 1
ATOM 638 O O . PRO A 1 83 ? -0.726 19.574 10.641 1.00 66.81 83 PRO A O 1
ATOM 641 N N . THR A 1 84 ? -1.865 18.282 9.210 1.00 58.94 84 THR A N 1
ATOM 642 C CA . THR A 1 84 ? -2.674 19.357 8.643 1.00 58.94 84 THR A CA 1
ATOM 643 C C . THR A 1 84 ? -4.001 19.389 9.384 1.00 58.94 84 THR A C 1
ATOM 645 O O . THR A 1 84 ? -4.723 18.392 9.414 1.00 58.94 84 THR A O 1
ATOM 648 N N . THR A 1 85 ? -4.329 20.533 9.984 1.00 54.16 85 THR A N 1
ATOM 649 C CA . THR A 1 85 ? -5.651 20.803 10.559 1.00 54.16 85 THR A CA 1
ATOM 650 C C . THR A 1 85 ? -6.689 20.693 9.444 1.00 54.16 85 THR A C 1
ATOM 652 O O . THR A 1 85 ? -6.759 21.564 8.578 1.00 54.16 85 THR A O 1
ATOM 655 N N . ARG A 1 86 ? -7.455 19.597 9.402 1.00 59.75 86 ARG A N 1
ATOM 656 C CA . ARG A 1 86 ? -8.512 19.417 8.398 1.00 59.75 86 ARG A CA 1
ATOM 657 C C . ARG A 1 86 ? -9.845 19.970 8.889 1.00 59.75 86 ARG A C 1
ATOM 659 O O . ARG A 1 86 ? -10.183 19.885 10.067 1.00 59.75 86 ARG A O 1
ATOM 666 N N . LEU A 1 87 ? -10.570 20.544 7.933 1.00 55.44 87 LEU A N 1
ATOM 667 C CA . LEU A 1 87 ? -11.905 21.112 8.088 1.00 55.44 87 LEU A CA 1
ATOM 668 C C . LEU A 1 87 ? -12.930 20.023 8.464 1.00 55.44 87 LEU A C 1
ATOM 670 O O . LEU A 1 87 ? -12.773 18.870 8.049 1.00 55.44 87 LEU A O 1
ATOM 674 N N . PRO A 1 88 ? -13.974 20.378 9.234 1.00 55.00 88 PRO A N 1
ATOM 675 C CA . PRO A 1 88 ? -15.014 19.444 9.656 1.00 55.00 88 PRO A CA 1
ATOM 676 C C . PRO A 1 88 ? -15.749 18.814 8.456 1.00 55.00 88 PRO A C 1
ATOM 678 O O . PRO A 1 88 ? -15.838 19.431 7.390 1.00 55.00 88 PRO A O 1
ATOM 681 N N . PRO A 1 89 ? -16.277 17.583 8.603 1.00 56.94 89 PRO A N 1
ATOM 682 C CA . PRO A 1 89 ? -16.928 16.855 7.517 1.00 56.94 89 PRO A CA 1
ATOM 683 C C . PRO A 1 89 ? -18.153 17.613 6.993 1.00 56.94 89 PRO A C 1
ATOM 685 O O . PRO A 1 89 ? -19.021 18.012 7.765 1.00 56.94 89 PRO A O 1
ATOM 688 N N . ALA A 1 90 ? -18.249 17.772 5.671 1.00 54.19 90 ALA A N 1
ATOM 689 C CA . ALA A 1 90 ? -19.339 18.520 5.047 1.00 54.19 90 ALA A CA 1
ATOM 690 C C . ALA A 1 90 ? -20.683 17.767 5.007 1.00 54.19 90 ALA A C 1
ATOM 692 O O . ALA A 1 90 ? -21.701 18.395 4.741 1.00 54.19 90 ALA A O 1
ATOM 693 N N . SER A 1 91 ? -20.742 16.450 5.248 1.00 52.84 91 SER A N 1
ATOM 694 C CA . SER A 1 91 ? -22.001 15.680 5.285 1.00 52.84 91 SER A CA 1
ATOM 695 C C . SER A 1 91 ? -21.795 14.278 5.884 1.00 52.84 91 SER A C 1
ATOM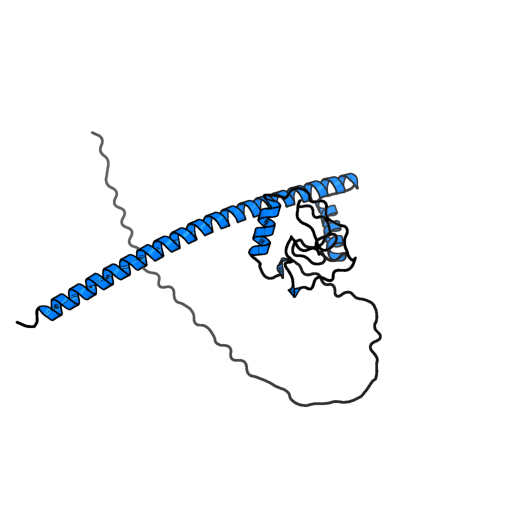 697 O O . SER A 1 91 ? -20.749 13.676 5.636 1.00 52.84 91 SER A O 1
ATOM 699 N N . PRO A 1 92 ? -22.772 13.725 6.633 1.00 53.31 92 PRO A N 1
ATOM 700 C CA . PRO A 1 92 ? -22.619 12.472 7.383 1.00 53.31 92 PRO A CA 1
ATOM 701 C C . PRO A 1 92 ? -22.809 11.171 6.575 1.00 53.31 92 PRO A C 1
ATOM 703 O O . PRO A 1 92 ? -22.687 10.091 7.146 1.00 53.31 92 PRO A O 1
ATOM 706 N N . SER A 1 93 ? -23.086 11.220 5.269 1.00 55.56 93 SER A N 1
ATOM 707 C CA . SER A 1 93 ? -23.352 10.009 4.473 1.00 55.56 93 SER A CA 1
ATOM 708 C C . SER A 1 93 ? -22.795 10.103 3.051 1.00 55.56 93 SER A C 1
ATOM 710 O O . SER A 1 93 ? -23.520 10.224 2.066 1.00 55.56 93 SER A O 1
ATOM 712 N N . LEU A 1 94 ? -21.470 10.033 2.922 1.00 61.94 94 LEU A N 1
ATOM 713 C CA . LEU A 1 94 ? -20.825 9.928 1.615 1.00 61.94 94 LEU A CA 1
ATOM 714 C C . LEU A 1 94 ? -20.800 8.460 1.191 1.00 61.94 94 LEU A C 1
ATOM 716 O O . LEU A 1 94 ? -19.872 7.717 1.504 1.00 61.94 94 LEU A O 1
ATOM 720 N N . LEU A 1 95 ? -21.846 8.044 0.479 1.00 69.25 95 LEU A N 1
ATOM 721 C CA . LEU A 1 95 ? -21.919 6.721 -0.131 1.00 69.25 95 LEU A CA 1
ATOM 722 C C . LEU A 1 95 ? -20.873 6.645 -1.257 1.00 69.25 95 LEU A C 1
ATOM 724 O O . LEU A 1 95 ? -21.099 7.096 -2.379 1.00 69.25 95 LEU A O 1
ATOM 728 N N . VAL A 1 96 ? -19.682 6.139 -0.927 1.00 78.50 96 VAL A N 1
ATOM 729 C CA . VAL A 1 96 ? -18.590 5.952 -1.889 1.00 78.50 96 VAL A CA 1
ATOM 730 C C . VAL A 1 96 ? -18.957 4.798 -2.813 1.00 78.50 96 VAL A C 1
ATOM 732 O O . VAL A 1 96 ? -19.145 3.670 -2.361 1.00 78.50 96 VAL A O 1
ATOM 735 N N . GLN A 1 97 ? -19.050 5.082 -4.111 1.00 81.44 97 GLN A N 1
ATOM 736 C CA . GLN A 1 97 ? -19.359 4.060 -5.104 1.00 81.44 97 GLN A CA 1
ATOM 737 C C . GLN A 1 97 ? -18.188 3.075 -5.253 1.00 81.44 97 GLN A C 1
ATOM 739 O O . GLN A 1 97 ? -17.034 3.510 -5.301 1.00 81.44 97 GLN A O 1
ATOM 744 N N . PRO A 1 98 ? -18.445 1.764 -5.393 1.00 80.50 98 PRO A N 1
ATOM 745 C CA . PRO A 1 98 ? -17.383 0.752 -5.416 1.00 80.50 98 PRO A CA 1
ATOM 746 C C . PRO A 1 98 ? -16.482 0.872 -6.644 1.00 80.50 98 PRO A C 1
ATOM 748 O O . PRO A 1 98 ? -15.286 0.612 -6.575 1.00 80.50 98 PRO A O 1
ATOM 751 N N . SER A 1 99 ? -17.055 1.316 -7.765 1.00 83.81 99 SER A N 1
ATOM 752 C CA . SER A 1 99 ? -16.349 1.566 -9.024 1.00 83.81 99 SER A CA 1
ATOM 753 C C . SER A 1 99 ? -15.329 2.705 -8.942 1.00 83.81 99 SER A C 1
ATOM 755 O O . SER A 1 99 ? -14.459 2.797 -9.801 1.00 83.81 99 SER A O 1
ATOM 757 N N . ALA A 1 100 ? -15.418 3.562 -7.922 1.00 85.81 100 ALA A N 1
ATOM 758 C CA . ALA A 1 100 ? -14.493 4.671 -7.699 1.00 85.81 100 ALA A CA 1
ATOM 759 C C . ALA A 1 100 ? -13.332 4.309 -6.750 1.00 85.81 100 ALA A C 1
ATOM 761 O O . ALA A 1 100 ? -12.546 5.184 -6.380 1.00 85.81 100 ALA A O 1
ATOM 762 N N . LEU A 1 101 ? -13.235 3.046 -6.318 1.00 89.88 101 LEU A N 1
ATOM 763 C CA . LEU A 1 101 ? -12.183 2.558 -5.428 1.00 89.88 101 LEU A CA 1
ATOM 764 C C . LEU A 1 101 ? -10.992 1.974 -6.227 1.00 89.88 101 LEU A C 1
ATOM 766 O O . LEU A 1 101 ? -11.210 1.340 -7.259 1.00 89.88 101 LEU A O 1
ATOM 770 N N . PRO A 1 102 ? -9.741 2.109 -5.740 1.00 94.00 102 PRO A N 1
ATOM 771 C CA . PRO A 1 102 ? -9.350 2.800 -4.514 1.00 94.00 102 PRO A CA 1
ATOM 772 C C . PRO A 1 102 ? -9.400 4.327 -4.664 1.00 94.00 102 PRO A C 1
ATOM 774 O O . PRO A 1 102 ? -8.951 4.899 -5.654 1.00 94.00 102 PRO A O 1
ATOM 777 N N . LEU A 1 103 ? -9.925 4.995 -3.641 1.00 92.06 103 LEU A N 1
ATOM 778 C CA . LEU A 1 103 ? -10.060 6.446 -3.620 1.00 92.06 103 LEU A CA 1
ATOM 779 C C . LEU A 1 103 ? -8.690 7.110 -3.356 1.00 92.06 103 LEU A C 1
ATOM 781 O O . LEU A 1 103 ? -7.977 6.646 -2.466 1.00 92.06 103 LEU A O 1
ATOM 785 N N . PRO A 1 104 ? -8.320 8.225 -4.009 1.00 92.69 104 PRO A N 1
ATOM 786 C CA . PRO A 1 104 ? -7.066 8.939 -3.719 1.00 92.69 104 PRO A CA 1
ATOM 787 C C . PRO A 1 104 ? -6.952 9.383 -2.252 1.00 92.69 104 PRO A C 1
ATOM 789 O O . PRO A 1 104 ? -7.973 9.715 -1.637 1.00 92.69 104 PRO A O 1
ATOM 792 N N . LEU A 1 105 ? -5.743 9.433 -1.672 1.00 91.50 105 LEU A N 1
ATOM 793 C CA . LEU A 1 105 ? -5.559 9.837 -0.259 1.00 91.50 105 LEU A CA 1
ATOM 794 C C . LEU A 1 105 ? -5.848 11.323 -0.021 1.00 91.50 105 LEU A C 1
ATOM 796 O O . LEU A 1 105 ? -6.274 11.719 1.065 1.00 91.50 105 LEU A O 1
ATOM 800 N N . THR A 1 106 ? -5.692 12.135 -1.061 1.00 89.12 106 THR A N 1
ATOM 801 C CA . THR A 1 106 ? -6.045 13.559 -1.085 1.00 89.12 106 THR A CA 1
ATOM 802 C C . THR A 1 106 ? -7.548 13.827 -1.153 1.00 89.12 106 THR A C 1
ATOM 804 O O . THR A 1 106 ? -7.955 14.976 -0.987 1.00 89.12 106 THR A O 1
ATOM 807 N N . SER A 1 107 ? -8.383 12.800 -1.354 1.00 88.75 107 SER A N 1
ATOM 808 C CA . SER A 1 107 ? -9.825 12.979 -1.519 1.00 88.75 107 SER A CA 1
ATOM 809 C C . SER A 1 107 ? -10.462 13.724 -0.332 1.00 88.75 107 SER A C 1
ATOM 811 O O . SER A 1 107 ? -10.182 13.387 0.827 1.00 88.75 107 SER A O 1
ATOM 813 N N . PRO A 1 108 ? -11.361 14.697 -0.587 1.00 86.56 108 PRO A N 1
ATOM 814 C CA . PRO A 1 108 ? -12.070 15.420 0.469 1.00 86.56 108 PRO A CA 1
ATOM 815 C C . PRO A 1 108 ? -13.057 14.529 1.232 1.00 86.56 108 PRO A C 1
ATOM 817 O O . PRO A 1 108 ? -13.458 14.869 2.339 1.00 86.56 108 PRO A O 1
ATOM 820 N N . LEU A 1 109 ? -13.414 13.365 0.675 1.00 87.19 109 LEU A N 1
ATOM 821 C CA . LEU A 1 109 ? -14.295 12.398 1.333 1.00 87.19 109 LEU A CA 1
ATOM 822 C C . LEU A 1 109 ? -13.601 11.679 2.504 1.00 87.19 109 LEU A C 1
ATOM 824 O O . LEU A 1 109 ? -14.248 10.957 3.254 1.00 87.19 109 LEU A O 1
ATOM 828 N N . ARG A 1 110 ? -12.278 11.832 2.648 1.00 89.69 110 ARG A N 1
ATOM 829 C CA . ARG A 1 110 ? -11.488 11.230 3.724 1.00 89.69 110 ARG A CA 1
ATOM 830 C C . ARG A 1 110 ? -11.385 12.193 4.903 1.00 89.69 110 ARG A C 1
ATOM 832 O O . ARG A 1 110 ? -10.523 13.075 4.928 1.00 89.69 110 ARG A O 1
ATOM 839 N N . THR A 1 111 ? -12.274 12.010 5.869 1.00 88.19 111 THR A N 1
ATOM 840 C CA . THR A 1 111 ? -12.452 12.893 7.031 1.00 88.19 111 THR A CA 1
ATOM 841 C C . THR A 1 111 ? -12.129 12.211 8.357 1.00 88.19 111 THR A C 1
ATOM 843 O O . THR A 1 111 ? -11.885 12.890 9.350 1.00 88.19 111 THR A O 1
ATOM 846 N N . HIS A 1 112 ? -12.095 10.878 8.393 1.00 87.81 112 HIS A N 1
ATOM 847 C CA . HIS A 1 112 ? -11.890 10.127 9.626 1.00 87.81 112 HIS A CA 1
ATOM 848 C C . HIS A 1 112 ? -10.408 9.823 9.854 1.00 87.81 112 HIS A C 1
ATOM 850 O O . HIS A 1 112 ? -9.693 9.506 8.900 1.00 87.81 112 HIS A O 1
ATOM 856 N N . PRO A 1 113 ? -9.918 9.891 11.100 1.00 90.12 113 PRO A N 1
ATOM 857 C CA . PRO A 1 113 ? -8.531 9.571 11.396 1.00 90.12 113 PRO A CA 1
ATOM 858 C C . PRO A 1 113 ? -8.248 8.081 11.174 1.00 90.12 113 PRO A C 1
ATOM 860 O O . PRO A 1 113 ? -9.126 7.229 11.323 1.00 90.12 113 PRO A O 1
ATOM 863 N N . SER A 1 114 ? -6.997 7.768 10.846 1.00 91.31 114 SER A N 1
ATOM 864 C CA . SER A 1 114 ? -6.475 6.402 10.853 1.00 91.31 114 SER A CA 1
ATOM 865 C C . SER A 1 114 ? -5.270 6.299 11.797 1.00 91.31 114 SER A C 1
ATOM 867 O O . SER A 1 114 ? -4.700 7.328 12.166 1.00 91.31 114 SER A O 1
ATOM 869 N N . PRO A 1 115 ? -4.830 5.080 12.160 1.00 90.06 115 PRO A N 1
ATOM 870 C CA . PRO A 1 115 ? -3.590 4.889 12.914 1.00 90.06 115 PRO A CA 1
ATOM 871 C C . PRO A 1 115 ? -2.334 5.397 12.188 1.00 90.06 115 PRO A C 1
ATOM 873 O O . PRO A 1 115 ? -1.307 5.612 12.824 1.00 90.06 115 PRO A O 1
ATOM 876 N N . PHE A 1 116 ? -2.390 5.586 10.865 1.00 89.38 116 PHE A N 1
ATOM 877 C CA . PHE A 1 116 ? -1.273 6.096 10.075 1.00 89.38 116 PHE A CA 1
ATOM 878 C C . PHE A 1 116 ? -1.367 7.623 9.936 1.00 89.38 116 PHE A C 1
ATOM 880 O O . PHE A 1 116 ? -2.325 8.123 9.335 1.00 89.38 116 PHE A O 1
ATOM 887 N N . PRO A 1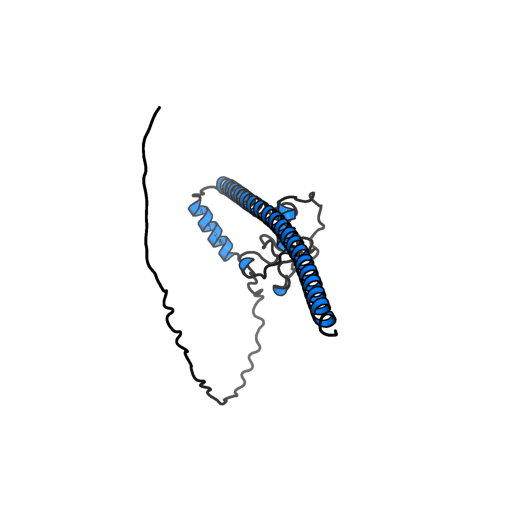 117 ? -0.371 8.382 10.430 1.00 87.88 117 PRO A N 1
ATOM 888 C CA . PRO A 1 117 ? -0.334 9.829 10.256 1.00 87.88 117 PRO A CA 1
ATOM 889 C C . PRO A 1 117 ? -0.407 10.228 8.777 1.00 87.88 117 PRO A C 1
ATOM 891 O O . PRO A 1 117 ? 0.248 9.630 7.926 1.00 87.88 117 PRO A O 1
ATOM 894 N N . GLY A 1 118 ? -1.227 11.233 8.466 1.00 86.56 118 GLY A N 1
ATOM 895 C CA . GLY A 1 118 ? -1.446 11.707 7.095 1.00 86.56 118 GLY A CA 1
ATOM 896 C C . GLY A 1 118 ? -2.432 10.872 6.269 1.00 86.56 118 GLY A C 1
ATOM 897 O O . GLY A 1 118 ? -2.909 11.353 5.242 1.00 86.56 118 GLY A O 1
ATOM 898 N N . VAL A 1 119 ? -2.814 9.674 6.724 1.00 91.31 119 VAL A N 1
ATOM 899 C CA . VAL A 1 119 ? -3.829 8.843 6.065 1.00 91.31 119 VAL A CA 1
ATOM 900 C C . VAL A 1 119 ? -5.166 9.005 6.775 1.00 91.31 119 VAL A C 1
ATOM 902 O O . VAL A 1 119 ? -5.294 8.728 7.968 1.00 91.31 119 VAL A O 1
ATOM 905 N N . HIS A 1 120 ? -6.183 9.388 6.009 1.00 91.69 120 HIS A N 1
ATOM 906 C CA . HIS A 1 120 ? -7.553 9.526 6.492 1.00 91.69 120 HIS A CA 1
ATOM 907 C C . HIS A 1 120 ? -8.472 8.503 5.823 1.00 91.69 120 HIS A C 1
ATOM 909 O O . HIS A 1 120 ? -8.287 8.121 4.661 1.00 91.69 120 HIS A O 1
ATOM 915 N N . LEU A 1 121 ? -9.480 8.063 6.564 1.00 91.62 121 LEU A N 1
ATOM 916 C CA . LEU A 1 121 ? -10.504 7.124 6.137 1.00 91.62 121 LEU A CA 1
ATOM 917 C C . LEU A 1 121 ? -11.762 7.876 5.710 1.00 91.62 121 LEU A C 1
ATOM 919 O O . LEU A 1 121 ? -12.030 8.997 6.140 1.00 91.62 121 LEU A O 1
ATOM 923 N N . THR A 1 122 ? -12.550 7.227 4.863 1.00 89.75 122 THR A N 1
ATOM 924 C CA . THR A 1 122 ? -13.860 7.748 4.435 1.00 89.75 122 THR A CA 1
ATOM 925 C C . THR A 1 122 ? -14.963 7.487 5.456 1.00 89.75 122 THR A C 1
ATOM 927 O O . THR A 1 122 ? -15.957 8.195 5.471 1.00 89.75 122 THR A O 1
ATOM 930 N N . HIS A 1 123 ? -14.769 6.491 6.323 1.00 88.19 123 HIS A N 1
ATOM 931 C CA . HIS A 1 123 ? -15.722 6.063 7.341 1.00 88.19 123 HIS A CA 1
ATOM 932 C C . HIS A 1 123 ? -14.971 5.744 8.643 1.00 88.19 123 HIS A C 1
ATOM 934 O O . HIS A 1 123 ? -13.796 5.353 8.580 1.00 88.19 123 HIS A O 1
ATOM 940 N N . PRO A 1 124 ? -15.624 5.836 9.816 1.00 88.00 124 PRO A N 1
ATOM 941 C CA . PRO A 1 124 ? -15.066 5.324 11.063 1.00 88.00 124 PRO A CA 1
ATOM 942 C C . PRO A 1 124 ? -14.751 3.828 10.927 1.00 88.00 124 PRO A C 1
ATOM 944 O O . PRO A 1 124 ? -15.618 3.043 10.552 1.00 88.00 124 PRO A O 1
ATOM 947 N N . GLY A 1 125 ? -13.502 3.428 11.181 1.00 86.62 125 GLY A N 1
ATOM 948 C CA . GLY A 1 125 ? -13.075 2.027 11.038 1.00 86.62 125 GLY A CA 1
ATOM 949 C C . GLY A 1 125 ? -13.091 1.487 9.598 1.00 86.62 125 GLY A C 1
ATOM 950 O O . GLY A 1 125 ? -13.042 0.274 9.403 1.00 86.62 125 GLY A O 1
ATOM 951 N N . GLY A 1 126 ? -13.174 2.370 8.596 1.00 90.38 126 GLY A N 1
ATOM 952 C CA . GLY A 1 126 ? -13.201 2.017 7.176 1.00 90.38 126 GLY A CA 1
ATOM 953 C C . GLY A 1 126 ? -11.877 1.495 6.616 1.00 90.38 126 GLY A C 1
ATOM 954 O O . GLY A 1 126 ? -10.828 1.539 7.263 1.00 90.38 126 GLY A O 1
ATOM 955 N N . TYR A 1 127 ? -11.903 1.034 5.365 1.00 92.25 127 TYR A N 1
ATOM 956 C CA . TYR A 1 127 ? -10.681 0.641 4.666 1.00 92.25 127 TYR A CA 1
ATOM 957 C C . TYR A 1 127 ? -9.867 1.854 4.201 1.00 92.25 127 TYR A C 1
ATOM 959 O O . TYR A 1 127 ? -10.404 2.894 3.814 1.00 92.25 127 TYR A O 1
ATOM 967 N N . HIS A 1 128 ? -8.541 1.695 4.162 1.00 92.38 128 HIS A N 1
ATOM 968 C CA . HIS A 1 128 ? -7.625 2.712 3.635 1.00 92.38 128 HIS A CA 1
ATOM 969 C C . HIS A 1 128 ? -7.836 2.961 2.136 1.00 92.38 128 HIS A C 1
ATOM 971 O O . HIS A 1 128 ? -7.614 4.077 1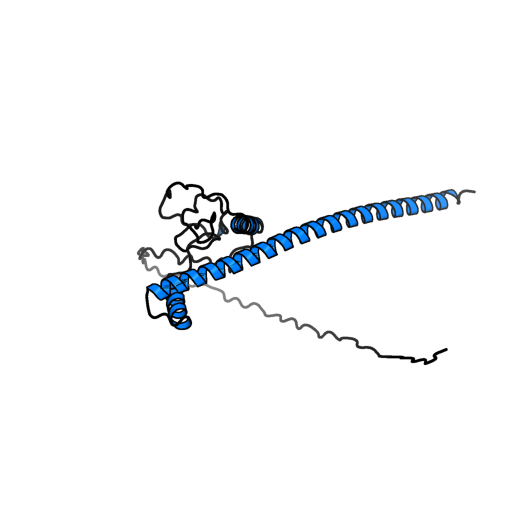.678 1.00 92.38 128 HIS A O 1
ATOM 977 N N . THR A 1 129 ? -8.336 1.980 1.385 1.00 92.50 129 THR A N 1
ATOM 978 C CA . THR A 1 129 ? -8.745 2.118 -0.021 1.00 92.50 129 THR A CA 1
ATOM 979 C C . THR A 1 129 ? -10.011 2.958 -0.203 1.00 92.50 129 THR A C 1
ATOM 981 O O . THR A 1 129 ? -10.286 3.392 -1.316 1.00 92.50 129 THR A O 1
ATOM 984 N N . GLY A 1 130 ? -10.750 3.241 0.874 1.00 89.06 130 GLY A N 1
ATOM 985 C CA . GLY A 1 130 ? -12.065 3.882 0.845 1.00 89.06 130 GLY A CA 1
ATOM 986 C C . GLY A 1 130 ? -13.201 2.882 1.074 1.00 89.06 130 GLY A C 1
ATOM 987 O O . GLY A 1 130 ? -13.003 1.673 0.969 1.00 89.06 130 GLY A O 1
ATOM 988 N N . GLY A 1 131 ? -14.381 3.406 1.407 1.00 86.88 131 GLY A N 1
ATOM 989 C CA . GLY A 1 131 ? -15.568 2.618 1.738 1.00 86.88 131 GLY A CA 1
ATOM 990 C C . GLY A 1 131 ? -15.694 2.256 3.227 1.00 86.88 131 GLY A C 1
ATOM 991 O O . GLY A 1 131 ? -14.790 2.547 4.027 1.00 86.88 131 GLY A O 1
ATOM 992 N N . PRO A 1 132 ? -16.838 1.663 3.609 1.00 87.94 132 PRO A N 1
ATOM 993 C CA . PRO A 1 132 ? -17.076 1.194 4.967 1.00 87.94 132 PRO A CA 1
ATOM 994 C C . PRO A 1 132 ? -16.152 0.018 5.302 1.00 87.94 132 PRO A C 1
ATOM 996 O O . PRO A 1 132 ? -15.639 -0.668 4.420 1.00 87.94 132 PRO A O 1
ATOM 999 N N . GLY A 1 133 ? -15.903 -0.174 6.594 1.00 88.31 133 GLY A N 1
ATOM 1000 C CA . GLY A 1 133 ? -15.051 -1.245 7.100 1.00 88.31 133 GLY A CA 1
ATOM 1001 C C . GLY A 1 133 ? -15.752 -2.606 7.118 1.00 88.31 133 GLY A C 1
ATOM 1002 O O . GLY A 1 133 ? -16.852 -2.754 6.580 1.00 88.31 133 GLY A O 1
ATOM 1003 N N . PRO A 1 134 ? -15.146 -3.614 7.769 1.00 89.88 134 PRO A N 1
ATOM 1004 C CA . PRO A 1 134 ? -15.823 -4.884 8.008 1.00 89.88 134 PRO A CA 1
ATOM 1005 C C . PRO A 1 134 ? -17.140 -4.672 8.769 1.00 89.88 134 PRO A C 1
ATOM 1007 O O . PRO A 1 134 ? -17.231 -3.804 9.638 1.00 89.88 134 PRO A O 1
ATOM 1010 N N . SER A 1 135 ? -18.147 -5.494 8.468 1.00 89.19 135 SER A N 1
ATOM 1011 C CA . SER A 1 135 ? -19.445 -5.436 9.146 1.00 89.19 135 SER A CA 1
ATOM 1012 C C . SER A 1 135 ? -19.312 -5.684 10.653 1.00 89.19 135 SER A C 1
ATOM 1014 O O . SER A 1 135 ? -18.384 -6.353 11.122 1.00 89.19 135 SER A O 1
ATOM 1016 N N . ALA A 1 136 ? -20.268 -5.171 11.432 1.00 89.25 136 ALA A N 1
ATOM 1017 C CA . ALA A 1 136 ? -20.243 -5.264 12.892 1.00 89.25 136 ALA A CA 1
ATOM 1018 C C . ALA A 1 136 ? -20.147 -6.716 13.402 1.00 89.25 136 ALA A C 1
ATOM 1020 O O . ALA A 1 136 ? -19.469 -6.980 14.395 1.00 89.25 136 ALA A O 1
ATOM 1021 N N . SER A 1 137 ? -20.758 -7.676 12.698 1.00 91.50 137 SER A N 1
ATOM 1022 C CA . SER A 1 137 ? -20.677 -9.104 13.034 1.00 91.50 137 SER A CA 1
ATOM 1023 C C . SER A 1 137 ? -19.259 -9.664 12.876 1.00 91.50 137 SER A C 1
ATOM 1025 O O . SER A 1 137 ? -18.784 -10.391 13.751 1.00 91.50 137 SER A O 1
ATOM 1027 N N . VAL A 1 138 ? -18.549 -9.281 11.810 1.00 91.06 138 VAL A N 1
ATOM 1028 C CA . VAL A 1 138 ? -17.147 -9.661 11.574 1.00 91.06 138 VAL A CA 1
ATOM 1029 C C . VAL A 1 138 ? -16.239 -9.046 12.635 1.00 91.06 138 VAL A C 1
ATOM 1031 O O . VAL A 1 138 ? -15.367 -9.733 13.170 1.00 91.06 138 VAL A O 1
ATOM 1034 N N . VAL A 1 139 ? -16.465 -7.776 12.983 1.00 92.19 139 VAL A N 1
ATOM 1035 C CA . VAL A 1 139 ? -15.720 -7.090 14.049 1.00 92.19 139 VAL A CA 1
ATOM 1036 C C . VAL A 1 139 ? -15.946 -7.772 15.400 1.00 92.19 139 VAL A C 1
ATOM 1038 O O . VAL A 1 139 ? -14.981 -8.060 16.104 1.00 92.19 139 VAL A O 1
ATOM 1041 N N . ALA A 1 140 ? -17.192 -8.109 15.741 1.00 94.31 140 ALA A N 1
ATOM 1042 C CA . ALA A 1 140 ? -17.519 -8.798 16.987 1.00 94.31 140 ALA A CA 1
ATOM 1043 C C . ALA A 1 140 ? -16.893 -10.201 17.061 1.00 94.31 140 ALA A C 1
ATOM 1045 O O . ALA A 1 140 ? -16.361 -10.592 18.101 1.00 94.31 140 ALA A O 1
ATOM 1046 N N . ALA A 1 141 ? -16.914 -10.956 15.957 1.00 95.88 141 ALA A N 1
ATOM 1047 C CA . ALA A 1 141 ? -16.269 -12.266 15.879 1.00 95.88 141 ALA A CA 1
ATOM 1048 C C . ALA A 1 141 ? -14.746 -12.163 16.063 1.00 95.88 141 ALA A C 1
ATOM 1050 O O . ALA A 1 141 ? -14.156 -12.947 16.809 1.00 95.88 141 ALA A O 1
ATOM 1051 N N . PHE A 1 142 ? -14.114 -11.167 15.433 1.00 95.25 142 PHE A N 1
ATOM 1052 C CA . PHE A 1 142 ? -12.694 -10.884 15.622 1.00 95.25 142 PHE A CA 1
ATOM 1053 C C . PHE A 1 142 ? -12.377 -10.514 17.075 1.00 95.25 142 PHE A C 1
ATOM 1055 O O . PHE A 1 142 ? -11.447 -11.077 17.645 1.00 95.25 142 PHE A O 1
ATOM 1062 N N . ALA A 1 143 ? -13.162 -9.622 17.686 1.00 95.06 143 ALA A N 1
ATOM 1063 C CA . ALA A 1 143 ? -12.954 -9.177 19.061 1.00 95.06 143 ALA A CA 1
ATOM 1064 C C . ALA A 1 143 ? -13.024 -10.345 20.056 1.00 95.06 143 ALA A C 1
ATOM 1066 O O . ALA A 1 143 ? -12.121 -10.507 20.874 1.00 95.06 143 ALA A O 1
ATOM 1067 N N . LYS A 1 144 ? -14.037 -11.217 19.933 1.00 96.62 144 LYS A N 1
ATOM 1068 C CA . LYS A 1 144 ? -14.159 -12.432 20.759 1.00 96.62 144 LYS A CA 1
ATOM 1069 C C . LYS A 1 144 ? -12.927 -13.327 20.637 1.00 96.62 144 LYS A C 1
ATOM 1071 O O . LYS A 1 144 ? -12.395 -13.784 21.646 1.00 96.62 144 LYS A O 1
ATOM 1076 N N . ARG A 1 145 ? -12.457 -13.551 19.407 1.00 97.06 145 ARG A N 1
ATOM 1077 C CA . ARG A 1 145 ? -11.274 -14.377 19.153 1.00 97.06 145 ARG A CA 1
ATOM 1078 C C . ARG A 1 145 ? -10.005 -13.740 19.721 1.00 97.06 145 ARG A C 1
ATOM 1080 O O . ARG A 1 145 ? -9.232 -14.429 20.372 1.00 97.06 145 ARG A O 1
ATOM 1087 N N . PHE A 1 146 ? -9.827 -12.434 19.538 1.00 96.50 146 PHE A N 1
ATOM 1088 C CA . PHE A 1 146 ? -8.678 -11.695 20.057 1.00 96.50 146 PHE A CA 1
ATOM 1089 C C . PHE A 1 146 ? -8.601 -11.751 21.589 1.00 96.50 146 PHE A C 1
ATOM 1091 O O . PHE A 1 146 ? -7.539 -12.043 22.131 1.00 96.50 146 PHE A O 1
ATOM 1098 N N . ILE A 1 147 ? -9.726 -11.544 22.284 1.00 96.06 147 ILE A N 1
ATOM 1099 C CA . ILE A 1 147 ? -9.806 -11.640 23.751 1.00 96.06 147 ILE A CA 1
ATOM 1100 C C . ILE A 1 147 ? -9.413 -13.042 24.225 1.00 96.06 147 ILE A C 1
ATOM 1102 O O . ILE A 1 147 ? -8.602 -13.176 25.141 1.00 96.06 147 ILE A O 1
ATOM 1106 N N . HIS A 1 148 ? -9.947 -14.079 23.573 1.00 96.31 148 HIS A N 1
ATOM 1107 C CA . HIS A 1 148 ? -9.658 -15.468 23.914 1.00 96.31 148 HIS A CA 1
ATOM 1108 C C . HIS A 1 148 ? -8.184 -15.838 23.672 1.00 96.31 148 HIS A C 1
ATOM 1110 O O . HIS A 1 148 ? -7.530 -16.369 24.564 1.00 96.31 148 HIS A O 1
ATOM 1116 N N . GLU A 1 149 ? -7.640 -15.532 22.491 1.00 95.19 149 GLU A N 1
ATOM 1117 C CA . GLU A 1 149 ? -6.253 -15.851 22.115 1.00 95.19 149 GLU A CA 1
ATOM 1118 C C . GLU A 1 149 ? -5.218 -15.118 22.975 1.00 95.19 149 GLU A C 1
ATOM 1120 O O . GLU A 1 149 ? -4.160 -15.668 23.271 1.00 95.19 149 GLU A O 1
ATOM 1125 N N . GLN A 1 150 ? -5.508 -13.878 23.374 1.00 93.31 150 GLN A N 1
ATOM 1126 C CA . GLN A 1 150 ? -4.610 -13.079 24.211 1.00 93.31 150 GLN A CA 1
ATOM 1127 C C . GLN A 1 150 ? -4.831 -13.307 25.714 1.00 93.31 150 GLN A C 1
ATOM 1129 O O . GLN A 1 150 ? -4.087 -12.753 26.521 1.00 93.31 150 GLN A O 1
ATOM 1134 N N . GLY A 1 151 ? -5.829 -14.115 26.093 1.00 93.31 151 GLY A N 1
ATOM 1135 C CA . GLY A 1 151 ? -6.146 -14.426 27.486 1.00 93.31 151 GLY A CA 1
ATOM 1136 C C . GLY A 1 151 ? -6.555 -13.205 28.315 1.00 93.31 151 GLY A C 1
ATOM 1137 O O . GLY A 1 151 ? -6.287 -13.181 29.514 1.00 93.31 151 GLY A O 1
ATOM 1138 N N . ILE A 1 152 ? -7.166 -12.199 27.684 1.00 94.25 152 ILE A N 1
ATOM 1139 C CA . ILE A 1 152 ? -7.449 -10.892 28.292 1.00 94.25 152 ILE A CA 1
ATOM 1140 C C . ILE A 1 152 ? -8.579 -11.021 29.312 1.00 94.25 152 ILE A C 1
ATOM 1142 O O . ILE A 1 152 ? -9.649 -11.545 28.996 1.00 94.25 152 ILE A O 1
ATOM 1146 N N . ARG A 1 153 ? -8.354 -10.515 30.531 1.00 92.88 153 ARG A N 1
ATOM 1147 C CA . ARG A 1 153 ? -9.338 -10.597 31.632 1.00 92.88 153 ARG A CA 1
ATOM 1148 C C . ARG A 1 153 ? -9.811 -9.248 32.163 1.00 92.88 153 ARG A C 1
ATOM 1150 O O . ARG A 1 153 ? -10.803 -9.212 32.883 1.00 92.88 153 ARG A O 1
ATOM 1157 N N . SER A 1 154 ? -9.121 -8.157 31.833 1.00 95.88 154 SER A N 1
ATOM 1158 C CA . SER A 1 154 ? -9.451 -6.807 32.298 1.00 95.88 154 SER A CA 1
ATOM 1159 C C . SER A 1 154 ? -9.454 -5.789 31.159 1.00 95.88 154 SER A C 1
ATOM 1161 O O . SER A 1 154 ? -8.812 -5.980 30.126 1.00 95.88 154 SER A O 1
ATOM 1163 N N . GLU A 1 155 ? -10.170 -4.685 31.365 1.00 94.12 155 GLU A N 1
ATOM 1164 C CA . GLU A 1 155 ? -10.266 -3.580 30.404 1.00 94.12 155 GLU A CA 1
ATOM 1165 C C . GLU A 1 155 ? -8.912 -2.891 30.178 1.00 94.12 155 GLU A C 1
ATOM 1167 O O . GLU A 1 155 ? -8.480 -2.734 29.040 1.00 94.12 155 GLU A O 1
ATOM 1172 N N . ALA A 1 156 ? -8.173 -2.597 31.252 1.00 93.75 156 ALA A N 1
ATOM 1173 C CA . ALA A 1 156 ? -6.831 -2.024 31.145 1.00 93.75 156 ALA A CA 1
ATOM 1174 C C . ALA A 1 156 ? -5.851 -2.947 30.391 1.00 93.75 156 ALA A C 1
ATOM 1176 O O . ALA A 1 156 ? -4.971 -2.479 29.664 1.00 93.75 156 ALA A O 1
ATOM 1177 N N . GLU A 1 157 ? -5.993 -4.273 30.530 1.00 94.12 157 GLU A N 1
ATOM 1178 C CA . GLU A 1 157 ? -5.205 -5.215 29.732 1.00 94.12 157 GLU A CA 1
ATOM 1179 C C . GLU A 1 157 ? -5.618 -5.178 28.257 1.00 94.12 157 GLU A C 1
ATOM 1181 O O . GLU A 1 157 ? -4.743 -5.199 27.390 1.00 94.12 157 GLU A O 1
ATOM 1186 N N . LEU A 1 158 ? -6.919 -5.085 27.962 1.00 95.25 158 LEU A N 1
ATOM 1187 C CA . LEU A 1 158 ? -7.422 -4.993 26.593 1.00 95.25 158 LEU A CA 1
ATOM 1188 C C . LEU A 1 158 ? -6.806 -3.805 25.855 1.00 95.25 158 LEU A C 1
ATOM 1190 O O . LEU A 1 158 ? -6.249 -3.992 24.773 1.00 95.25 158 LEU A O 1
ATOM 1194 N N . GLU A 1 159 ? -6.852 -2.613 26.447 1.00 94.62 159 GLU A N 1
ATOM 1195 C CA . GLU A 1 159 ? -6.299 -1.398 25.842 1.00 94.62 159 GLU A CA 1
ATOM 1196 C C . GLU A 1 159 ? -4.807 -1.544 25.535 1.00 94.62 159 GLU A C 1
ATOM 1198 O O . GLU A 1 159 ? -4.371 -1.296 24.407 1.00 94.62 159 GLU A O 1
ATOM 1203 N N . ARG A 1 160 ? -4.025 -2.034 26.507 1.00 95.44 160 ARG A N 1
ATOM 1204 C CA . ARG A 1 160 ? -2.586 -2.254 26.328 1.00 95.44 160 ARG A CA 1
ATOM 1205 C C . ARG A 1 160 ? -2.306 -3.240 25.193 1.00 95.44 160 ARG A C 1
ATOM 1207 O O . ARG A 1 160 ? -1.490 -2.955 24.319 1.00 95.44 160 ARG A O 1
ATOM 1214 N N . ARG A 1 161 ? -2.998 -4.384 25.171 1.00 96.06 161 ARG A N 1
ATOM 1215 C CA . ARG A 1 161 ? -2.802 -5.433 24.152 1.00 96.06 161 ARG A CA 1
ATOM 1216 C C . ARG A 1 161 ? -3.224 -4.971 22.763 1.00 96.06 161 ARG A C 1
ATOM 1218 O O . ARG A 1 161 ? -2.565 -5.314 21.782 1.00 96.06 161 ARG A O 1
ATOM 1225 N N . VAL A 1 162 ? -4.306 -4.200 22.665 1.00 95.38 162 VAL A N 1
ATOM 1226 C CA . VAL A 1 162 ? -4.743 -3.594 21.403 1.00 95.38 162 VAL A CA 1
ATOM 1227 C C . VAL A 1 162 ? -3.684 -2.616 20.910 1.00 95.38 162 VAL A C 1
ATOM 1229 O O . VAL A 1 162 ? -3.280 -2.710 19.752 1.00 95.38 162 VAL A O 1
ATOM 1232 N N . GLN A 1 163 ? -3.176 -1.740 21.778 1.00 95.12 163 GLN A N 1
ATOM 1233 C CA . GLN A 1 163 ? -2.145 -0.775 21.407 1.00 95.12 163 GLN A CA 1
ATOM 1234 C C . GLN A 1 163 ? -0.860 -1.467 20.934 1.00 95.12 163 GLN A C 1
ATOM 1236 O O . GLN A 1 163 ? -0.338 -1.132 19.872 1.00 95.12 163 GLN A O 1
ATOM 1241 N N . GLU A 1 164 ? -0.379 -2.480 21.657 1.00 96.25 164 GLU A N 1
ATOM 1242 C CA . GLU A 1 164 ? 0.776 -3.293 21.253 1.00 96.25 164 GLU A CA 1
ATOM 1243 C C . GLU A 1 164 ? 0.551 -3.973 19.894 1.00 96.25 164 GLU A C 1
ATOM 1245 O O . GLU A 1 164 ? 1.418 -3.941 19.016 1.00 96.25 164 GLU A O 1
ATOM 1250 N N . ALA A 1 165 ? -0.631 -4.560 19.684 1.00 95.62 165 ALA A N 1
ATOM 1251 C CA . ALA A 1 165 ? -0.975 -5.211 18.428 1.00 95.62 165 ALA A CA 1
ATOM 1252 C C . ALA A 1 165 ? -1.025 -4.215 17.260 1.00 95.62 165 ALA A C 1
ATOM 1254 O O . ALA A 1 165 ? -0.507 -4.524 16.184 1.00 95.62 165 ALA A O 1
ATOM 1255 N N . VAL A 1 166 ? -1.605 -3.029 17.466 1.00 94.19 166 VAL A N 1
ATOM 1256 C CA . VAL A 1 166 ? -1.645 -1.950 16.469 1.00 94.19 166 VAL A CA 1
ATOM 1257 C C . VAL A 1 166 ? -0.229 -1.498 16.125 1.00 94.19 166 VAL A C 1
ATOM 1259 O O . VAL A 1 166 ? 0.118 -1.478 14.946 1.00 94.19 166 VAL A O 1
ATOM 1262 N N . GLN A 1 167 ? 0.615 -1.223 17.123 1.00 95.62 167 GLN A N 1
ATOM 1263 C CA . GLN A 1 167 ? 1.999 -0.794 16.899 1.00 95.62 167 GLN A CA 1
ATOM 1264 C C . GLN A 1 167 ? 2.812 -1.845 16.138 1.00 95.62 167 GLN A C 1
ATOM 1266 O O . GLN A 1 167 ? 3.494 -1.519 15.165 1.00 95.62 167 GLN A O 1
ATOM 1271 N N . ARG A 1 168 ? 2.676 -3.126 16.502 1.00 96.25 168 ARG A N 1
ATOM 1272 C CA . ARG A 1 168 ? 3.320 -4.228 15.775 1.00 96.25 168 ARG A CA 1
ATOM 1273 C C . ARG A 1 168 ? 2.892 -4.258 14.307 1.00 96.25 168 ARG A C 1
ATOM 1275 O O . ARG A 1 168 ? 3.741 -4.305 13.420 1.00 96.25 168 ARG A O 1
ATOM 1282 N N . ARG A 1 169 ? 1.585 -4.176 14.032 1.00 95.06 169 ARG A N 1
ATOM 1283 C CA . ARG A 1 169 ? 1.060 -4.162 12.655 1.00 95.06 169 ARG A CA 1
ATOM 1284 C C . ARG A 1 169 ? 1.501 -2.923 11.877 1.00 95.06 169 ARG A C 1
ATOM 1286 O O . ARG A 1 169 ? 1.794 -3.030 10.690 1.00 95.06 169 ARG A O 1
ATOM 1293 N N . MET A 1 170 ? 1.591 -1.762 12.522 1.00 94.62 170 MET A N 1
ATOM 1294 C CA . MET A 1 170 ? 2.131 -0.553 11.896 1.00 94.62 170 MET A CA 1
ATOM 1295 C C . MET A 1 170 ? 3.607 -0.718 11.515 1.00 94.62 170 MET A C 1
ATOM 1297 O O . MET A 1 170 ? 4.000 -0.293 10.428 1.00 94.62 170 MET A O 1
ATOM 1301 N N . GLY A 1 171 ? 4.402 -1.373 12.366 1.00 96.06 171 GLY A N 1
ATOM 1302 C CA . GLY A 1 171 ? 5.790 -1.732 12.069 1.00 96.06 171 GLY A CA 1
ATOM 1303 C C . GLY A 1 171 ? 5.910 -2.633 10.838 1.00 96.06 171 GLY A C 1
ATOM 1304 O O . GLY A 1 171 ? 6.641 -2.302 9.906 1.00 96.06 171 GLY A O 1
ATOM 1305 N N . GLU A 1 172 ? 5.120 -3.709 10.779 1.00 97.06 172 GLU A N 1
ATOM 1306 C CA . GLU A 1 172 ? 5.070 -4.622 9.624 1.00 97.06 172 GLU A CA 1
ATOM 1307 C C . GLU A 1 172 ? 4.701 -3.888 8.324 1.00 97.06 172 GLU A C 1
ATOM 1309 O O . GLU A 1 172 ? 5.284 -4.127 7.264 1.00 97.06 172 GLU A O 1
ATOM 1314 N N . VAL A 1 173 ? 3.728 -2.973 8.387 1.00 95.31 173 VAL A N 1
ATOM 1315 C CA . VAL A 1 173 ? 3.329 -2.162 7.230 1.00 95.31 173 VAL A CA 1
ATOM 1316 C C . VAL A 1 173 ? 4.474 -1.254 6.786 1.00 95.31 173 VAL A C 1
ATOM 1318 O O . VAL A 1 173 ? 4.781 -1.219 5.596 1.00 95.31 173 VAL A O 1
ATOM 1321 N N . ARG A 1 174 ? 5.151 -0.568 7.715 1.00 96.25 174 ARG A N 1
ATOM 1322 C CA . ARG A 1 174 ? 6.304 0.289 7.400 1.00 96.25 174 ARG A CA 1
ATOM 1323 C C . ARG A 1 174 ? 7.435 -0.508 6.744 1.00 96.25 174 ARG A C 1
ATOM 1325 O O . ARG A 1 174 ? 7.965 -0.067 5.728 1.00 96.25 174 ARG A O 1
ATOM 1332 N N . GLU A 1 175 ? 7.754 -1.694 7.259 1.00 97.81 175 GLU A N 1
ATOM 1333 C CA . GLU A 1 175 ? 8.757 -2.590 6.667 1.00 97.81 175 GLU A CA 1
ATOM 1334 C C . GLU A 1 175 ? 8.370 -3.005 5.238 1.00 97.81 175 GLU A C 1
ATOM 1336 O O . GLU A 1 175 ? 9.177 -2.929 4.309 1.00 97.81 175 GLU A O 1
ATOM 1341 N N . ARG A 1 176 ? 7.108 -3.404 5.026 1.00 97.06 176 ARG A N 1
ATOM 1342 C CA . ARG A 1 176 ? 6.599 -3.753 3.691 1.00 97.06 176 ARG A CA 1
ATOM 1343 C C . ARG A 1 176 ? 6.679 -2.581 2.716 1.00 97.06 176 ARG A C 1
ATOM 1345 O O . ARG A 1 176 ? 7.046 -2.798 1.563 1.00 97.06 176 ARG A O 1
ATOM 1352 N N . MET A 1 177 ? 6.369 -1.367 3.166 1.00 96.88 177 MET A N 1
ATOM 1353 C CA . MET A 1 177 ? 6.481 -0.162 2.342 1.00 96.88 177 MET A CA 1
ATOM 1354 C C . MET A 1 177 ? 7.938 0.173 2.015 1.00 96.88 177 MET A C 1
ATOM 1356 O O . MET A 1 177 ? 8.226 0.515 0.872 1.00 96.88 177 MET A O 1
ATOM 1360 N N . GLY A 1 178 ? 8.868 -0.017 2.955 1.00 97.75 178 GLY A N 1
ATOM 1361 C CA . GLY A 1 178 ? 10.305 0.133 2.700 1.00 97.75 178 GLY A CA 1
ATOM 1362 C C . GLY A 1 178 ? 10.808 -0.842 1.633 1.00 97.75 178 GLY A C 1
ATOM 1363 O O . GLY A 1 178 ? 11.401 -0.428 0.638 1.00 97.75 178 GLY A O 1
ATOM 1364 N N . ARG A 1 179 ? 10.463 -2.133 1.759 1.00 98.06 179 ARG A N 1
ATOM 1365 C CA . ARG A 1 179 ? 10.788 -3.143 0.733 1.00 98.06 179 ARG A CA 1
ATOM 1366 C C . ARG A 1 179 ? 10.200 -2.804 -0.634 1.00 98.06 179 ARG A C 1
ATOM 1368 O O . ARG A 1 179 ? 10.847 -3.032 -1.655 1.00 98.06 179 ARG A O 1
ATOM 1375 N N . ARG A 1 180 ? 8.974 -2.271 -0.666 1.00 96.56 180 ARG A N 1
ATOM 1376 C CA . ARG A 1 180 ? 8.343 -1.811 -1.908 1.00 96.56 180 ARG A CA 1
ATOM 1377 C C . ARG A 1 180 ? 9.133 -0.662 -2.533 1.00 96.56 180 ARG A C 1
ATOM 1379 O O . ARG A 1 180 ? 9.381 -0.704 -3.734 1.00 96.56 180 ARG A O 1
ATOM 1386 N N . GLU A 1 181 ? 9.549 0.326 -1.746 1.00 97.56 181 GLU A N 1
ATOM 1387 C CA . GLU A 1 181 ? 10.329 1.460 -2.245 1.00 97.56 181 GLU A CA 1
ATOM 1388 C C . GLU A 1 181 ? 11.658 1.005 -2.867 1.00 97.56 181 GLU A C 1
ATOM 1390 O O . GLU A 1 181 ? 12.014 1.423 -3.970 1.00 97.56 181 GLU A O 1
ATOM 1395 N N . GLU A 1 182 ? 12.367 0.093 -2.202 1.00 97.81 182 GLU A N 1
ATOM 1396 C CA . GLU A 1 182 ? 13.586 -0.504 -2.747 1.00 97.81 182 GLU A CA 1
ATOM 1397 C C . GLU A 1 182 ? 13.328 -1.252 -4.056 1.00 97.81 182 GLU A C 1
ATOM 1399 O O . GLU A 1 182 ? 14.099 -1.121 -5.006 1.00 97.81 182 GLU A O 1
ATOM 1404 N N . ALA A 1 183 ? 12.243 -2.027 -4.128 1.00 97.12 183 ALA A N 1
ATOM 1405 C CA . ALA A 1 183 ? 11.870 -2.740 -5.344 1.00 97.12 183 ALA A CA 1
ATOM 1406 C C . ALA A 1 183 ? 11.591 -1.770 -6.504 1.00 97.12 183 ALA A C 1
ATOM 1408 O O . ALA A 1 183 ? 12.052 -2.009 -7.617 1.00 97.12 183 ALA A O 1
ATOM 1409 N N . ILE A 1 184 ? 10.912 -0.648 -6.246 1.00 96.06 184 ILE A N 1
ATOM 1410 C CA . ILE A 1 184 ? 10.682 0.401 -7.250 1.00 96.06 184 ILE A CA 1
ATOM 1411 C C . ILE A 1 184 ? 12.020 0.971 -7.741 1.00 96.06 184 ILE A C 1
ATOM 1413 O O . ILE A 1 184 ? 12.259 1.001 -8.948 1.00 96.06 184 ILE A O 1
ATOM 1417 N N . LYS A 1 185 ? 12.931 1.332 -6.830 1.00 96.81 185 LYS A N 1
ATOM 1418 C CA . LYS A 1 185 ? 14.268 1.853 -7.174 1.00 96.81 185 LYS A CA 1
ATOM 1419 C C . LYS A 1 185 ? 15.085 0.856 -8.008 1.00 96.81 185 LYS A C 1
ATOM 1421 O O . LYS A 1 185 ? 15.712 1.244 -8.995 1.00 96.81 185 LYS A O 1
ATOM 1426 N N . ARG A 1 186 ? 15.057 -0.435 -7.650 1.00 97.94 186 ARG A N 1
ATOM 1427 C CA . ARG A 1 186 ? 15.710 -1.506 -8.427 1.00 97.94 186 ARG A CA 1
ATOM 1428 C C . ARG A 1 186 ? 15.100 -1.624 -9.824 1.00 97.94 186 ARG A C 1
ATOM 1430 O O . ARG A 1 186 ? 15.837 -1.623 -10.807 1.00 97.94 186 ARG A O 1
ATOM 1437 N N . ASN A 1 187 ? 13.772 -1.641 -9.924 1.00 97.06 187 ASN A N 1
ATOM 1438 C CA . ASN A 1 187 ? 13.062 -1.715 -11.202 1.00 97.06 187 ASN A CA 1
ATOM 1439 C C . ASN A 1 187 ? 13.380 -0.520 -12.110 1.00 97.06 187 ASN A C 1
ATOM 1441 O O . ASN A 1 187 ? 13.540 -0.685 -13.317 1.00 97.06 187 ASN A O 1
ATOM 1445 N N . GLU A 1 188 ? 13.508 0.684 -11.552 1.00 97.00 188 GLU A N 1
ATOM 1446 C CA . GLU A 1 188 ? 13.948 1.862 -12.304 1.00 97.00 188 GLU A CA 1
ATOM 1447 C C . GLU A 1 188 ? 15.372 1.706 -12.849 1.00 97.00 188 GLU A C 1
ATOM 1449 O O . GLU A 1 188 ? 15.626 2.084 -13.993 1.00 97.00 188 GLU A O 1
ATOM 1454 N N . GLY A 1 189 ? 16.286 1.127 -12.063 1.00 97.81 189 GLY A N 1
ATOM 1455 C CA . GLY A 1 189 ? 17.641 0.784 -12.503 1.00 97.81 189 GLY A CA 1
ATOM 1456 C C . GLY A 1 189 ? 17.635 -0.165 -13.699 1.00 97.81 189 GLY A C 1
ATOM 1457 O O . GLY A 1 189 ? 18.183 0.175 -14.746 1.00 97.81 189 GLY A O 1
ATOM 1458 N N . VAL A 1 190 ? 16.915 -1.281 -13.582 1.00 98.31 190 VAL A N 1
ATOM 1459 C CA . VAL A 1 190 ? 16.765 -2.269 -14.664 1.00 98.31 190 VAL A CA 1
ATOM 1460 C C . VAL A 1 190 ? 16.151 -1.633 -15.916 1.00 98.31 190 VAL A C 1
ATOM 1462 O O . VAL A 1 190 ? 16.641 -1.825 -17.023 1.00 98.31 190 VAL A O 1
ATOM 1465 N N . ARG A 1 191 ? 15.122 -0.787 -15.772 1.00 97.81 191 ARG A N 1
ATOM 1466 C CA . ARG A 1 191 ? 14.520 -0.060 -16.908 1.00 97.81 191 ARG A CA 1
ATOM 1467 C C . ARG A 1 191 ? 15.488 0.913 -17.585 1.00 97.81 191 ARG A C 1
ATOM 1469 O O . ARG A 1 191 ? 15.279 1.261 -18.747 1.00 97.81 191 ARG A O 1
ATOM 1476 N N . ARG A 1 192 ? 16.486 1.445 -16.875 1.00 98.19 192 ARG A N 1
ATOM 1477 C CA . ARG A 1 192 ? 17.542 2.270 -17.488 1.00 98.19 192 ARG A CA 1
ATOM 1478 C C . ARG A 1 192 ? 18.532 1.402 -18.255 1.00 98.19 192 ARG A C 1
ATOM 1480 O O . ARG A 1 192 ? 18.873 1.753 -19.377 1.00 98.19 192 ARG A O 1
ATOM 1487 N N . GLU A 1 193 ? 18.929 0.273 -17.681 1.00 98.06 193 GLU A N 1
ATOM 1488 C CA . GLU A 1 193 ? 19.832 -0.685 -18.320 1.00 98.06 193 GLU A CA 1
ATOM 1489 C C . GLU A 1 193 ? 19.237 -1.265 -19.606 1.00 98.06 193 GLU A C 1
ATOM 1491 O O . GLU A 1 193 ? 19.882 -1.214 -20.648 1.00 98.06 193 GLU A O 1
ATOM 1496 N N . ILE A 1 194 ? 17.969 -1.690 -19.577 1.00 98.38 194 ILE A N 1
ATOM 1497 C CA . ILE A 1 194 ? 17.252 -2.150 -20.776 1.00 98.38 194 ILE A CA 1
ATOM 1498 C C . ILE A 1 194 ? 17.297 -1.081 -21.872 1.00 98.38 194 ILE A C 1
ATOM 1500 O O . ILE A 1 194 ? 17.652 -1.379 -23.007 1.00 98.38 194 ILE A O 1
ATOM 1504 N N . ARG A 1 195 ? 17.013 0.184 -21.534 1.00 98.00 195 ARG A N 1
ATOM 1505 C CA . ARG A 1 195 ? 17.056 1.289 -22.505 1.00 98.00 195 ARG A CA 1
ATOM 1506 C C . ARG A 1 195 ? 18.451 1.512 -23.091 1.00 98.00 195 ARG A C 1
ATOM 1508 O O . ARG A 1 195 ? 18.561 1.838 -24.270 1.00 98.00 195 ARG A O 1
ATOM 1515 N N . LEU A 1 196 ? 19.502 1.348 -22.288 1.00 98.12 196 LEU A N 1
ATOM 1516 C CA . LEU A 1 196 ? 20.883 1.454 -22.756 1.00 98.12 196 LEU A CA 1
ATOM 1517 C C . LEU A 1 196 ? 21.229 0.314 -23.721 1.00 98.12 196 LEU A C 1
ATOM 1519 O O . LEU A 1 196 ? 21.739 0.575 -24.807 1.00 98.12 196 LEU A O 1
ATOM 1523 N N . LEU A 1 197 ? 20.906 -0.926 -23.351 1.00 98.25 197 LEU A N 1
ATOM 1524 C CA . LEU A 1 197 ? 21.154 -2.108 -24.178 1.00 98.25 197 LEU A CA 1
ATOM 1525 C C . LEU A 1 197 ? 20.361 -2.060 -25.489 1.00 98.25 197 LEU A C 1
ATOM 1527 O O . LEU A 1 197 ? 20.898 -2.369 -26.548 1.00 98.25 197 LEU A O 1
ATOM 1531 N N . GLU A 1 198 ? 19.109 -1.604 -25.456 1.00 98.12 198 GLU A N 1
ATOM 1532 C CA . GLU A 1 198 ? 18.311 -1.372 -26.664 1.00 98.12 198 GLU A CA 1
ATOM 1533 C C . GLU A 1 198 ? 18.939 -0.309 -27.572 1.00 98.12 198 GLU A C 1
ATOM 1535 O O . GLU A 1 198 ? 18.935 -0.459 -28.795 1.00 98.12 198 GLU A O 1
ATOM 1540 N N . ALA A 1 199 ? 19.488 0.768 -27.000 1.00 97.88 199 ALA A N 1
ATOM 1541 C CA . ALA A 1 199 ? 20.183 1.793 -27.770 1.00 97.88 199 ALA A CA 1
ATOM 1542 C C . ALA A 1 199 ? 21.473 1.246 -28.401 1.00 97.88 199 ALA A C 1
ATOM 1544 O O . ALA A 1 199 ? 21.704 1.483 -29.588 1.00 97.88 199 ALA A O 1
ATOM 1545 N N . GLN A 1 200 ? 22.264 0.476 -27.647 1.00 97.81 200 GLN A N 1
ATOM 1546 C CA . GLN A 1 200 ? 23.460 -0.199 -28.151 1.00 97.81 200 GLN A CA 1
ATOM 1547 C C . GLN A 1 200 ? 23.107 -1.147 -29.302 1.00 97.81 200 GLN A C 1
ATOM 1549 O O . GLN A 1 200 ? 23.650 -1.014 -30.399 1.00 97.81 200 GLN A O 1
ATOM 1554 N N . ARG A 1 201 ? 22.118 -2.021 -29.105 1.00 98.12 201 ARG A N 1
ATOM 1555 C CA . ARG A 1 201 ? 21.659 -2.953 -30.136 1.00 98.12 201 ARG A CA 1
ATOM 1556 C C . ARG A 1 201 ? 21.226 -2.231 -31.415 1.00 98.12 201 ARG A C 1
ATOM 1558 O O . ARG A 1 201 ? 21.631 -2.616 -32.505 1.00 98.12 201 ARG A O 1
ATOM 1565 N N . ARG A 1 202 ? 20.473 -1.129 -31.308 1.00 97.81 202 ARG A N 1
ATOM 1566 C CA . ARG A 1 202 ? 20.084 -0.315 -32.480 1.00 97.81 202 ARG A CA 1
ATOM 1567 C C . ARG A 1 202 ? 21.286 0.274 -33.220 1.00 97.81 202 ARG A C 1
ATOM 1569 O O . ARG A 1 202 ? 21.207 0.510 -34.424 1.00 97.81 202 ARG A O 1
ATOM 1576 N N . THR A 1 203 ? 22.374 0.590 -32.518 1.00 97.75 203 THR A N 1
ATOM 1577 C CA . THR A 1 203 ? 23.602 1.063 -33.174 1.00 97.75 203 THR A CA 1
ATOM 1578 C C . THR A 1 203 ? 24.347 -0.064 -33.873 1.00 97.75 203 THR A C 1
ATOM 1580 O O . THR A 1 203 ? 24.797 0.145 -34.997 1.00 97.75 203 THR A O 1
ATOM 1583 N N . GLU A 1 204 ? 24.412 -1.247 -33.263 1.00 97.25 204 GLU A N 1
ATOM 1584 C CA . GLU A 1 204 ? 25.007 -2.447 -33.858 1.00 97.25 204 GLU A CA 1
ATOM 1585 C C . GLU A 1 204 ? 24.261 -2.841 -35.140 1.00 97.25 204 GLU A C 1
ATOM 1587 O O . GLU A 1 204 ? 24.883 -2.929 -36.196 1.00 97.25 204 GLU A O 1
ATOM 1592 N N . GLU A 1 205 ? 22.927 -2.914 -35.094 1.00 98.00 205 GLU A N 1
ATOM 1593 C CA . GLU A 1 205 ? 22.078 -3.201 -36.262 1.00 98.00 205 GLU A CA 1
ATOM 1594 C C . GLU A 1 205 ? 22.342 -2.213 -37.417 1.00 98.00 205 GLU A C 1
ATOM 1596 O O . GLU A 1 205 ? 22.530 -2.615 -38.565 1.00 98.00 205 GLU A O 1
ATOM 1601 N N . ARG A 1 206 ? 22.468 -0.910 -37.124 1.00 96.50 206 ARG A N 1
ATOM 1602 C CA . ARG A 1 206 ? 22.801 0.108 -38.141 1.00 96.50 206 ARG A CA 1
ATOM 1603 C C . ARG A 1 206 ? 24.196 -0.067 -38.736 1.00 96.50 206 ARG A C 1
ATOM 1605 O O . ARG A 1 206 ? 24.405 0.250 -39.908 1.00 96.50 206 ARG A O 1
ATOM 1612 N N . VAL A 1 207 ? 25.175 -0.476 -37.932 1.00 97.44 207 VAL A N 1
ATOM 1613 C CA . VAL A 1 207 ? 26.540 -0.729 -38.412 1.00 97.44 207 VAL A CA 1
ATOM 1614 C C . VAL A 1 207 ? 26.548 -1.962 -39.309 1.00 97.44 207 VAL A C 1
ATOM 1616 O O . VAL A 1 207 ? 27.117 -1.908 -40.399 1.00 97.44 207 VAL A O 1
ATOM 1619 N N . GLU A 1 208 ? 25.861 -3.032 -38.914 1.00 96.50 208 GLU A N 1
ATOM 1620 C CA . GLU A 1 208 ? 25.719 -4.245 -39.720 1.00 96.50 208 GLU A CA 1
ATOM 1621 C C . GLU A 1 208 ? 25.039 -3.974 -41.065 1.00 96.50 208 GLU A C 1
ATOM 1623 O O . GLU A 1 208 ? 25.534 -4.417 -42.103 1.00 96.50 208 GLU A O 1
ATOM 1628 N N . GLU A 1 209 ? 23.951 -3.199 -41.075 1.00 96.00 209 GLU A N 1
ATOM 1629 C CA . GLU A 1 209 ? 23.271 -2.778 -42.305 1.00 96.00 209 GLU A CA 1
ATOM 1630 C C . GLU A 1 209 ? 24.203 -1.988 -43.230 1.00 96.00 209 GLU A C 1
ATOM 1632 O O . GLU A 1 209 ? 24.252 -2.249 -44.435 1.00 96.00 209 GLU A O 1
ATOM 1637 N N . ARG A 1 210 ? 24.994 -1.055 -42.681 1.00 93.88 210 ARG A N 1
ATOM 1638 C CA . ARG A 1 210 ? 25.981 -0.290 -43.461 1.00 93.88 210 ARG A CA 1
ATOM 1639 C C . ARG A 1 210 ? 27.061 -1.189 -44.053 1.00 93.88 210 ARG A C 1
ATOM 1641 O O . ARG A 1 210 ? 27.368 -1.053 -45.235 1.00 93.88 210 ARG A O 1
ATOM 1648 N N . ILE A 1 211 ? 27.606 -2.113 -43.261 1.00 95.06 211 ILE A N 1
ATOM 1649 C CA . ILE A 1 211 ? 28.623 -3.068 -43.720 1.00 95.06 211 ILE A CA 1
ATOM 1650 C C . ILE A 1 211 ? 28.048 -3.966 -44.823 1.00 95.06 211 ILE A C 1
ATOM 1652 O O . ILE A 1 211 ? 28.714 -4.202 -45.833 1.00 95.06 211 ILE A O 1
ATOM 1656 N N . ARG A 1 212 ? 26.809 -4.450 -44.665 1.00 95.19 212 ARG A N 1
ATOM 1657 C CA . ARG A 1 212 ? 26.124 -5.269 -45.674 1.00 95.19 212 ARG A CA 1
ATOM 1658 C C . ARG A 1 212 ? 25.934 -4.499 -46.981 1.00 95.19 212 ARG A C 1
ATOM 1660 O O . ARG A 1 212 ? 26.352 -4.986 -48.029 1.00 95.19 212 ARG A O 1
ATOM 1667 N N . ALA A 1 213 ? 25.403 -3.280 -46.910 1.00 92.50 213 ALA A N 1
ATOM 1668 C CA . ALA A 1 213 ? 25.200 -2.428 -48.080 1.00 92.50 213 ALA A CA 1
ATOM 1669 C C . ALA A 1 213 ? 26.521 -2.086 -48.796 1.00 92.50 213 ALA A C 1
ATOM 1671 O O . ALA A 1 213 ? 26.568 -2.021 -50.024 1.00 92.50 213 ALA A O 1
ATOM 1672 N N . GLU A 1 214 ? 27.617 -1.881 -48.056 1.00 91.88 214 GLU A N 1
ATOM 1673 C CA . GLU A 1 214 ? 28.935 -1.637 -48.653 1.00 91.88 214 GLU A CA 1
ATOM 1674 C C . GLU A 1 214 ? 29.467 -2.870 -49.401 1.00 91.88 214 GLU A C 1
ATOM 1676 O O . GLU A 1 214 ? 29.996 -2.738 -50.508 1.00 91.88 214 GLU A O 1
ATOM 1681 N N . ARG A 1 215 ? 29.295 -4.074 -48.835 1.00 90.25 215 ARG A N 1
ATOM 1682 C CA . ARG A 1 215 ? 29.675 -5.334 -49.497 1.00 90.25 215 ARG A CA 1
ATOM 1683 C C . ARG A 1 215 ? 28.904 -5.540 -50.799 1.00 90.25 215 ARG A C 1
ATOM 1685 O O . ARG A 1 215 ? 29.518 -5.844 -51.818 1.00 90.25 215 ARG A O 1
ATOM 1692 N N . GLU A 1 216 ? 27.591 -5.320 -50.786 1.00 91.12 216 GLU A N 1
ATOM 1693 C CA . GLU A 1 216 ? 26.739 -5.443 -51.978 1.00 91.12 216 GLU A CA 1
ATOM 1694 C C . GLU A 1 216 ? 27.156 -4.467 -53.090 1.00 91.12 216 GLU A C 1
ATOM 1696 O O . GLU A 1 216 ? 27.242 -4.856 -54.256 1.00 91.12 216 GLU A O 1
ATOM 1701 N N . ARG A 1 217 ? 27.509 -3.221 -52.740 1.00 87.94 217 ARG A N 1
ATOM 1702 C CA . ARG A 1 217 ? 28.022 -2.234 -53.708 1.00 87.94 217 ARG A CA 1
ATOM 1703 C C . ARG A 1 217 ? 29.339 -2.668 -54.349 1.00 87.94 217 ARG A C 1
ATOM 1705 O O . ARG A 1 217 ? 29.462 -2.558 -55.565 1.00 87.94 217 ARG A O 1
ATOM 1712 N N . LYS A 1 218 ? 30.298 -3.171 -53.560 1.00 83.44 218 LYS A N 1
ATOM 1713 C CA . LYS A 1 218 ? 31.605 -3.632 -54.072 1.00 83.44 218 LYS A CA 1
ATOM 1714 C C . LYS A 1 218 ? 31.466 -4.819 -55.028 1.00 83.44 218 LYS A C 1
ATOM 1716 O O . LYS A 1 218 ? 32.139 -4.853 -56.054 1.00 83.44 218 LYS A O 1
ATOM 1721 N N . ILE A 1 219 ? 30.572 -5.761 -54.721 1.00 81.06 219 ILE A N 1
ATOM 1722 C CA . ILE A 1 219 ? 30.293 -6.915 -55.590 1.00 81.06 219 ILE A CA 1
ATOM 1723 C C . ILE A 1 219 ? 29.619 -6.456 -56.894 1.00 81.06 219 ILE A C 1
ATOM 1725 O O . ILE A 1 219 ? 30.002 -6.904 -57.970 1.00 81.06 219 ILE A O 1
ATOM 1729 N N . GLY A 1 220 ? 28.668 -5.517 -56.824 1.00 71.06 220 GLY A N 1
ATOM 1730 C CA . GLY A 1 220 ? 27.988 -4.974 -58.006 1.00 71.06 220 GLY A CA 1
ATOM 1731 C C . GLY A 1 220 ? 28.871 -4.114 -58.922 1.00 71.06 220 GLY A C 1
ATOM 1732 O O . GLY A 1 220 ? 28.622 -4.065 -60.125 1.00 71.06 220 GLY A O 1
ATOM 1733 N N . SER A 1 221 ? 29.906 -3.453 -58.389 1.00 61.38 221 SER A N 1
ATOM 1734 C CA . SER A 1 221 ? 30.861 -2.663 -59.184 1.00 61.38 221 SER A CA 1
ATOM 1735 C C . SER A 1 221 ? 31.998 -3.488 -59.796 1.00 61.38 221 SER A C 1
ATOM 1737 O O . SER A 1 221 ? 32.550 -3.069 -60.803 1.00 61.38 221 SER A O 1
ATOM 1739 N N . GLY A 1 222 ? 32.342 -4.646 -59.220 1.00 59.56 222 GLY A N 1
ATOM 1740 C CA . GLY A 1 222 ? 33.409 -5.528 -59.721 1.00 59.56 222 GLY A CA 1
ATOM 1741 C C . GLY A 1 222 ? 32.998 -6.481 -60.854 1.00 59.56 222 GLY A C 1
ATOM 1742 O O . GLY A 1 222 ? 33.826 -7.252 -61.317 1.00 59.56 222 GLY A O 1
ATOM 1743 N N . GLY A 1 223 ? 31.730 -6.461 -61.284 1.00 53.44 223 GLY A N 1
ATOM 1744 C CA . GLY A 1 223 ? 31.196 -7.299 -62.371 1.00 53.44 223 GLY A CA 1
ATOM 1745 C C . GLY A 1 223 ? 31.006 -6.577 -63.713 1.00 53.44 223 GLY A C 1
ATOM 1746 O O . GLY A 1 223 ? 30.277 -7.077 -64.567 1.00 53.44 223 GLY A O 1
ATOM 1747 N N . ARG A 1 224 ? 31.585 -5.380 -63.885 1.00 53.34 224 ARG A N 1
ATOM 1748 C CA . ARG A 1 224 ? 31.597 -4.617 -65.146 1.00 53.34 224 ARG A CA 1
ATOM 1749 C C . ARG A 1 224 ? 33.035 -4.265 -65.543 1.00 53.34 224 ARG A C 1
ATOM 1751 O O . ARG A 1 224 ? 33.375 -3.088 -65.600 1.00 53.34 224 ARG A O 1
ATOM 1758 N N . GLU A 1 225 ? 33.855 -5.274 -65.793 1.00 45.38 225 GLU A N 1
ATOM 1759 C CA . GLU A 1 225 ? 35.099 -5.163 -66.571 1.00 45.38 225 GLU A CA 1
ATOM 1760 C C . GLU A 1 225 ? 35.171 -6.321 -67.564 1.00 45.38 225 GLU A C 1
ATOM 1762 O O . GLU A 1 225 ? 34.760 -7.442 -67.180 1.00 45.38 225 GLU A O 1
#

Organism: NCBI:txid1314670

Foldseek 3Di:
DDDDDDDDDDDDDDDDDDDDDDDDDDDDDDDDDDDDDDDDDDDDDPDPPDDPPPQPADDPVNADDDPVQLLQVLCCLQPPDDQDDDDAQPDDDDQDDRVCWQPHQPDSLFHDDDPRHSGGENDVCQDSSYDRHDDPVVVVVVVVVQCVVVVPDDPVSVVVVVVVVSVVVSVVVNVVSVVVVVVVVVVVVVVVVVVVVVVVVVVVVVVVVVVVVVVVVVVVVVPPD

Solvent-accessible surface area (backbo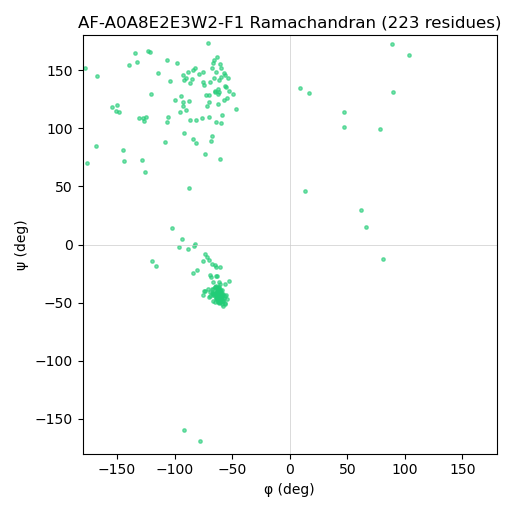ne atoms only — not comparable to full-atom values): 14586 Å² total; per-residue (Å²): 143,80,84,92,80,90,80,89,82,88,81,86,83,80,88,82,83,86,83,82,84,86,82,84,86,82,87,82,82,90,81,84,88,84,84,88,85,83,88,83,92,75,94,71,78,81,70,88,76,67,95,67,72,70,87,68,60,64,59,74,90,78,47,71,88,49,70,68,56,53,52,50,52,37,45,33,68,78,57,51,57,79,92,70,92,74,79,79,76,91,65,99,77,79,83,64,58,76,89,61,45,62,43,62,80,85,40,86,66,38,69,27,84,49,98,49,63,78,47,42,12,51,29,84,78,25,32,79,44,38,38,48,27,80,53,70,67,59,50,52,54,49,50,56,49,50,39,60,77,69,66,56,86,47,70,74,52,44,54,52,52,50,51,54,51,51,52,52,52,52,51,54,49,48,52,54,37,51,55,47,53,52,51,51,55,51,51,54,50,51,57,49,51,53,54,50,52,52,52,50,50,55,49,52,54,54,50,53,51,51,55,51,54,52,52,54,50,55,58,66,62,70,73,76,127

pLDDT: mean 77.2, std 22.92, range [33.28, 98.38]

Mean predicted aligned error: 15.6 Å